Protein AF-A0A3P2AM06-F1 (afdb_monomer_lite)

Radius of gyration: 26.09 Å; chains: 1; bounding box: 60×62×69 Å

Foldseek 3Di:
DDKFKFKFFPDDDCVQLVVLLVVQLVVQLVVLVVCCCPPVQQVVPDPVRHPPVCVVVVVVVVCSNPVSSVVSSVVSSVVSVVVVLVVRMFMWMWDEDPAWIWIGTDPDIDIDGLPKAKEKEWDDPPPPPPPAQQFATKMKIWIADPNDTDITIARSSQRPVVDDRVCSRVNPHDDGSVNVRVVPHPRYDYHYDPDDPDLPPQPFADQPNQTARAQPDFQCSCVPDQKHWDQPDFDDDPPAQKTKTFIAGVVARQWTQKMFIDGHDPVDGDPPHPVNRRVGGTHDMDTDGDGHDPDDDD

pLDDT: mean 75.55, std 14.21, range [32.16, 94.31]

Secondary structure (DSSP, 8-state):
-EEEEEEEES---THHHHHHHHHHHHHHHHHHHHHHHHTSSB-TTSTT-B-HHHHTTHHHHHHHHHHHHHHHHHHTHHHHHHHHHHHTEEEEEEEE-SS-EEEEETTEEEEE-TT-EEEEEE-----TT--SS-S---EEEEEEETTEEEEEEE-HHHHHHHS-HHHHHTTPPPPPHHHHHHHT-TT-EEEE-SS-SS------EEETTEEE-TTT--GGGGTTSSEEEEEEEEEEPTTSSEEEEEEEESS-TTEEEEEEEEE--SSS-----HHHHTTSPP-EEEEEEEE---PPP-

Structure (mmCIF, N/CA/C/O backbone):
data_AF-A0A3P2AM06-F1
#
_entry.id   AF-A0A3P2AM06-F1
#
loop_
_atom_site.group_PDB
_atom_site.id
_atom_site.type_symbol
_atom_site.label_atom_id
_atom_site.label_alt_id
_atom_site.label_comp_id
_atom_site.label_asym_id
_atom_site.label_entity_id
_atom_site.label_seq_id
_atom_site.pdbx_PDB_ins_code
_atom_site.Cartn_x
_atom_site.Cartn_y
_atom_site.Cartn_z
_atom_site.occupancy
_atom_site.B_iso_or_equiv
_atom_site.auth_seq_id
_atom_site.auth_comp_id
_atom_site.auth_asym_id
_atom_site.auth_atom_id
_atom_site.pdbx_PDB_model_num
ATOM 1 N N . MET A 1 1 ? -30.814 -13.429 12.827 1.00 75.31 1 MET A N 1
ATOM 2 C CA . MET A 1 1 ? -29.404 -13.687 12.490 1.00 75.31 1 MET A CA 1
ATOM 3 C C . MET A 1 1 ? -29.120 -12.986 11.176 1.00 75.31 1 MET A C 1
ATOM 5 O O . MET A 1 1 ? -29.825 -13.254 10.209 1.00 75.31 1 MET A O 1
ATOM 9 N N . LYS A 1 2 ? -28.201 -12.021 11.165 1.00 86.62 2 LYS A N 1
ATOM 10 C CA . LYS A 1 2 ? -27.805 -11.266 9.969 1.00 86.62 2 LYS A CA 1
ATOM 11 C C . LYS A 1 2 ? -26.422 -11.755 9.558 1.00 86.62 2 LYS A C 1
ATOM 13 O O . LYS A 1 2 ? -25.529 -11.769 10.392 1.00 86.62 2 LYS A O 1
ATOM 18 N N . VAL A 1 3 ? -26.246 -12.156 8.305 1.00 88.94 3 VAL A N 1
ATOM 19 C CA . VAL A 1 3 ? -24.943 -12.594 7.787 1.00 88.94 3 VAL A CA 1
ATOM 20 C C . VAL A 1 3 ? -24.429 -11.533 6.827 1.00 88.94 3 VAL A C 1
ATOM 22 O O . VAL A 1 3 ? -25.162 -11.109 5.934 1.00 88.94 3 VAL A O 1
ATOM 25 N N . MET A 1 4 ? -23.192 -11.085 7.016 1.00 87.25 4 MET A N 1
ATOM 26 C CA . MET A 1 4 ? -22.538 -10.114 6.140 1.00 87.25 4 MET A CA 1
ATOM 27 C C . MET A 1 4 ? -21.206 -10.682 5.663 1.00 87.25 4 MET A C 1
ATOM 29 O O . MET A 1 4 ? -20.402 -11.151 6.462 1.00 87.25 4 MET A O 1
ATOM 33 N N . ALA A 1 5 ? -20.975 -10.657 4.354 1.00 89.81 5 ALA A N 1
ATOM 34 C CA . ALA A 1 5 ? -19.675 -10.984 3.783 1.00 89.81 5 ALA A CA 1
ATOM 35 C C . ALA A 1 5 ? -18.800 -9.727 3.753 1.00 89.81 5 ALA A C 1
ATOM 37 O O . ALA A 1 5 ? -19.301 -8.632 3.494 1.00 89.81 5 ALA A O 1
ATOM 38 N N . PHE A 1 6 ? -17.502 -9.893 3.979 1.00 90.12 6 PHE A N 1
ATOM 39 C CA . PHE A 1 6 ? -16.537 -8.806 3.8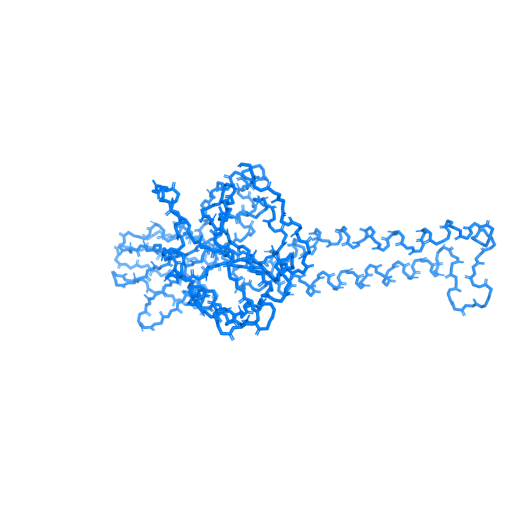84 1.00 90.12 6 PHE A CA 1
ATOM 40 C C . PHE A 1 6 ? -15.245 -9.251 3.201 1.00 90.12 6 PHE A C 1
ATOM 42 O O . PHE A 1 6 ? -14.903 -10.436 3.152 1.00 90.12 6 PHE A O 1
ATOM 49 N N . ARG A 1 7 ? -14.517 -8.278 2.660 1.00 87.25 7 ARG A N 1
ATOM 50 C CA . ARG A 1 7 ? -13.207 -8.453 2.029 1.00 87.25 7 ARG A CA 1
ATOM 51 C C . ARG A 1 7 ? -12.152 -7.779 2.895 1.00 87.25 7 ARG A C 1
ATOM 53 O O . ARG A 1 7 ? -12.382 -6.702 3.437 1.00 87.25 7 ARG A O 1
ATOM 60 N N . TYR A 1 8 ? -10.993 -8.412 3.015 1.00 81.06 8 TYR A N 1
ATOM 61 C CA . TYR A 1 8 ? -9.874 -7.909 3.812 1.00 81.06 8 TYR A CA 1
ATOM 62 C C . TYR A 1 8 ? -8.546 -8.194 3.111 1.00 81.06 8 TYR A C 1
ATOM 64 O O . TYR A 1 8 ? -8.465 -9.098 2.282 1.00 81.06 8 TYR A O 1
ATOM 72 N N . ASN A 1 9 ? -7.497 -7.447 3.434 1.00 75.31 9 ASN A N 1
ATOM 73 C CA . ASN A 1 9 ? -6.147 -7.744 2.964 1.00 75.31 9 ASN A CA 1
ATOM 74 C C . ASN A 1 9 ? -5.469 -8.759 3.900 1.00 75.31 9 ASN A C 1
ATOM 76 O O . ASN A 1 9 ? -5.367 -8.537 5.104 1.00 75.31 9 ASN A O 1
ATOM 80 N N . ARG A 1 10 ? -4.998 -9.879 3.339 1.00 65.31 10 ARG A N 1
ATOM 81 C CA . ARG A 1 10 ? -4.307 -10.974 4.043 1.00 65.31 10 ARG A CA 1
ATOM 82 C C . ARG A 1 10 ? -2.891 -10.614 4.468 1.00 65.31 10 ARG A C 1
ATOM 84 O O . ARG A 1 10 ? -2.429 -11.089 5.499 1.00 65.31 10 ARG A O 1
ATOM 91 N N . TYR A 1 11 ? -2.207 -9.811 3.662 1.00 59.31 11 TYR A N 1
ATOM 92 C CA . TYR A 1 11 ? -0.837 -9.393 3.917 1.00 59.31 11 TYR A CA 1
ATOM 93 C C . TYR A 1 11 ? -0.759 -7.868 3.900 1.00 59.31 11 TYR A C 1
ATOM 95 O O . TYR A 1 11 ? -1.554 -7.200 3.240 1.00 59.31 11 TYR A O 1
ATOM 103 N N . HIS A 1 12 ? 0.213 -7.322 4.621 1.00 49.06 12 HIS A N 1
ATOM 104 C CA . HIS A 1 12 ? 0.496 -5.886 4.649 1.00 49.06 12 HIS A CA 1
ATOM 105 C C . HIS A 1 12 ? 1.689 -5.509 3.752 1.00 49.06 12 HIS A C 1
ATOM 107 O O . HIS A 1 12 ? 1.874 -4.351 3.400 1.00 49.06 12 HIS A O 1
ATOM 113 N N . SER A 1 13 ? 2.517 -6.488 3.375 1.00 53.47 13 SER A N 1
ATOM 114 C CA . SER A 1 13 ? 3.823 -6.223 2.773 1.00 53.47 13 SER A CA 1
ATOM 115 C C . SER A 1 13 ? 3.754 -5.912 1.273 1.00 53.47 13 SER A C 1
ATOM 117 O O . SER A 1 13 ? 3.280 -6.719 0.464 1.00 53.47 13 SER A O 1
ATOM 119 N N . THR A 1 14 ? 4.324 -4.765 0.904 1.00 58.12 14 THR A N 1
ATOM 120 C CA . THR A 1 14 ? 4.581 -4.323 -0.475 1.00 58.12 14 THR A CA 1
ATOM 121 C C . THR A 1 14 ? 5.730 -5.087 -1.139 1.00 58.12 14 THR A C 1
ATOM 123 O O . THR A 1 14 ? 5.855 -5.041 -2.361 1.00 58.12 14 THR A O 1
ATOM 126 N N . ILE A 1 15 ? 6.516 -5.867 -0.384 1.00 61.59 15 ILE A N 1
ATOM 127 C CA . ILE A 1 15 ? 7.628 -6.681 -0.911 1.00 61.59 15 ILE A CA 1
ATOM 128 C C . ILE A 1 15 ? 7.130 -7.632 -2.005 1.00 61.59 15 ILE A C 1
ATOM 130 O O . ILE A 1 15 ? 7.771 -7.801 -3.039 1.00 61.59 15 ILE A O 1
ATOM 134 N N . SER A 1 16 ? 5.938 -8.201 -1.821 1.00 64.31 16 SER A N 1
ATOM 135 C CA . SER A 1 16 ? 5.305 -9.071 -2.817 1.00 64.31 16 SER A CA 1
ATOM 136 C C . SER A 1 16 ? 5.027 -8.362 -4.151 1.00 64.31 16 SER A C 1
ATOM 138 O O . SER A 1 16 ? 5.150 -8.987 -5.203 1.00 64.31 16 SER A O 1
ATOM 140 N N . LEU A 1 17 ? 4.711 -7.061 -4.135 1.00 70.00 17 LEU A N 1
ATOM 141 C CA . LEU A 1 17 ? 4.555 -6.249 -5.344 1.00 70.00 17 LEU A CA 1
ATOM 142 C C . LEU A 1 17 ? 5.909 -5.999 -6.016 1.00 70.00 17 LEU A C 1
ATOM 144 O O . LEU A 1 17 ? 6.005 -6.134 -7.232 1.00 70.00 17 LEU A O 1
ATOM 148 N N . VAL A 1 18 ? 6.948 -5.678 -5.238 1.00 72.00 18 VAL A N 1
ATOM 149 C CA . VAL A 1 18 ? 8.310 -5.436 -5.750 1.00 72.00 18 VAL A CA 1
ATOM 150 C C . VAL A 1 18 ? 8.874 -6.686 -6.424 1.00 72.00 18 VAL A C 1
ATOM 152 O O . VAL A 1 18 ? 9.356 -6.613 -7.553 1.00 72.00 18 VAL A O 1
ATOM 155 N N . ILE A 1 19 ? 8.743 -7.851 -5.781 1.00 74.12 19 ILE A N 1
ATOM 156 C CA . ILE A 1 19 ? 9.159 -9.138 -6.358 1.00 74.12 19 ILE A CA 1
ATOM 157 C C . ILE A 1 19 ? 8.420 -9.391 -7.673 1.00 74.12 19 ILE A C 1
ATOM 159 O O . ILE A 1 19 ? 9.025 -9.776 -8.672 1.00 74.12 19 ILE A O 1
ATOM 163 N N . LEU A 1 20 ? 7.109 -9.150 -7.691 1.00 79.00 20 LEU A N 1
ATOM 164 C CA . LEU A 1 20 ? 6.292 -9.388 -8.869 1.00 79.00 20 LEU A CA 1
ATOM 165 C C . LEU A 1 20 ? 6.660 -8.436 -10.018 1.00 79.00 20 LEU A C 1
ATOM 167 O O . LEU A 1 20 ? 6.797 -8.891 -11.148 1.00 79.00 20 LEU A O 1
ATOM 171 N N . LEU A 1 21 ? 6.916 -7.155 -9.738 1.00 86.06 21 LEU A N 1
ATOM 172 C CA . LEU A 1 21 ? 7.457 -6.202 -10.716 1.00 86.06 21 LEU A CA 1
ATOM 173 C C . LEU A 1 21 ? 8.782 -6.691 -11.310 1.00 86.06 21 LEU A C 1
ATOM 175 O O . LEU A 1 21 ? 8.918 -6.729 -12.532 1.00 86.06 21 LEU A O 1
ATOM 179 N N . GLY A 1 22 ? 9.715 -7.139 -10.463 1.00 83.19 22 GLY A N 1
ATOM 180 C CA . GLY A 1 22 ? 10.992 -7.701 -10.904 1.00 83.19 22 GLY A CA 1
ATOM 181 C C . GLY A 1 22 ? 10.815 -8.897 -11.845 1.00 83.19 22 GLY A C 1
ATOM 182 O O . GLY A 1 22 ? 11.438 -8.944 -12.904 1.00 83.19 22 GLY A O 1
ATOM 183 N N . ILE A 1 23 ? 9.902 -9.821 -11.522 1.00 88.50 23 ILE A N 1
ATOM 184 C CA . ILE A 1 23 ? 9.573 -10.967 -12.387 1.00 88.50 23 ILE A CA 1
ATOM 185 C C . ILE A 1 23 ? 9.047 -10.496 -13.749 1.00 88.50 23 ILE A C 1
ATOM 187 O O . ILE A 1 23 ? 9.495 -10.988 -14.786 1.00 88.50 23 ILE A O 1
ATOM 191 N N . PHE A 1 24 ? 8.120 -9.534 -13.765 1.00 90.06 24 PHE A N 1
ATOM 192 C CA . PHE A 1 24 ? 7.577 -8.996 -15.013 1.00 90.06 24 PHE A CA 1
ATOM 193 C C . PHE A 1 24 ? 8.654 -8.302 -15.856 1.00 90.06 24 PHE A C 1
ATOM 195 O O . PHE A 1 24 ? 8.663 -8.464 -17.077 1.00 90.06 24 PHE A O 1
ATOM 202 N N . TRP A 1 25 ? 9.572 -7.559 -15.237 1.00 92.25 25 TRP A N 1
ATOM 203 C CA . TRP A 1 25 ? 10.681 -6.910 -15.940 1.00 92.25 25 TRP A CA 1
ATOM 204 C C . TRP A 1 25 ? 11.650 -7.921 -16.550 1.00 92.25 25 TRP A C 1
ATOM 206 O O . TRP A 1 25 ? 11.956 -7.811 -17.737 1.00 92.25 25 TRP A O 1
ATOM 216 N N . ILE A 1 26 ? 12.063 -8.939 -15.787 1.00 92.00 26 ILE A N 1
ATOM 217 C CA . ILE A 1 26 ? 12.921 -10.024 -16.288 1.00 92.00 26 ILE A CA 1
ATOM 218 C C . ILE A 1 26 ? 12.251 -10.713 -17.477 1.00 92.00 26 ILE A C 1
ATOM 220 O O . ILE A 1 26 ? 12.877 -10.896 -18.519 1.00 92.00 26 ILE A O 1
ATOM 224 N N . PHE A 1 27 ? 10.965 -11.048 -17.355 1.00 92.12 27 PHE A N 1
ATOM 225 C CA . PHE A 1 27 ? 10.227 -11.695 -18.434 1.00 92.12 27 PHE A CA 1
ATOM 226 C C . PHE A 1 27 ? 10.196 -10.841 -19.708 1.00 92.12 27 PHE A C 1
ATOM 228 O O . PHE A 1 27 ? 10.468 -11.351 -20.793 1.00 92.12 27 PHE A O 1
ATOM 235 N N . GLY A 1 28 ? 9.919 -9.540 -19.590 1.00 90.94 28 GLY A N 1
ATOM 236 C CA . GLY A 1 28 ? 9.914 -8.641 -20.745 1.00 90.94 28 GLY A CA 1
ATOM 237 C C . GLY A 1 28 ? 11.288 -8.462 -21.375 1.00 90.94 28 GLY A C 1
ATOM 238 O O . GLY A 1 28 ? 11.394 -8.462 -22.599 1.00 90.94 28 GLY A O 1
ATOM 239 N N . PHE A 1 29 ? 12.342 -8.376 -20.562 1.00 90.69 29 PHE A N 1
ATOM 240 C CA . PHE A 1 29 ? 13.710 -8.292 -21.064 1.00 90.69 29 PHE A CA 1
ATOM 241 C C . PHE A 1 29 ? 14.099 -9.557 -21.838 1.00 90.69 29 PHE A C 1
ATOM 243 O O . PHE A 1 29 ? 14.600 -9.464 -22.959 1.00 90.69 29 PHE A O 1
ATOM 250 N N . LEU A 1 30 ? 13.819 -10.740 -21.281 1.00 91.88 30 LEU A N 1
ATOM 251 C CA . LEU A 1 30 ? 14.090 -12.021 -21.936 1.00 91.88 30 LEU A CA 1
ATOM 252 C C . LEU A 1 30 ? 13.279 -12.183 -23.224 1.00 91.88 30 LEU A C 1
ATOM 254 O O . LEU A 1 30 ? 13.825 -12.593 -24.247 1.00 91.88 30 LEU A O 1
ATOM 258 N N . PHE A 1 31 ? 11.996 -11.819 -23.197 1.00 92.94 31 PHE A N 1
ATOM 259 C CA . PHE A 1 31 ? 11.134 -11.855 -24.373 1.00 92.94 31 PHE A CA 1
ATOM 260 C C . PHE A 1 31 ? 11.635 -10.917 -25.477 1.00 92.94 31 PHE A C 1
ATOM 262 O O . PHE A 1 31 ? 11.721 -11.324 -26.635 1.00 92.94 31 PHE A O 1
ATOM 269 N N . TRP A 1 32 ? 12.017 -9.685 -25.127 1.00 92.50 32 TRP A N 1
ATOM 270 C CA . TRP A 1 32 ? 12.558 -8.733 -26.094 1.00 92.50 32 TRP A CA 1
ATOM 271 C C . TRP A 1 32 ? 13.900 -9.195 -26.660 1.00 92.50 32 TRP A C 1
ATOM 273 O O . TRP A 1 32 ? 14.091 -9.155 -27.871 1.00 92.50 32 TRP A O 1
ATOM 283 N N . SER A 1 33 ? 14.787 -9.712 -25.807 1.00 88.19 33 SER A N 1
ATOM 284 C CA . SER A 1 33 ? 16.086 -10.274 -26.199 1.00 88.19 33 SER A CA 1
ATOM 285 C C . SER A 1 33 ? 15.923 -11.443 -27.171 1.00 88.19 33 SER A C 1
ATOM 287 O O . SER A 1 33 ? 16.601 -11.521 -28.195 1.00 88.19 33 SER A O 1
ATOM 289 N N . TRP A 1 34 ? 14.960 -12.328 -26.904 1.00 91.06 34 TRP A N 1
ATOM 290 C CA . TRP A 1 34 ? 14.593 -13.397 -27.825 1.00 91.06 34 TRP A CA 1
ATOM 291 C C . TRP A 1 34 ? 14.057 -12.846 -29.154 1.00 91.06 34 TRP A C 1
ATOM 293 O O . TRP A 1 34 ? 14.443 -13.334 -30.219 1.00 91.06 34 TRP A O 1
ATOM 303 N N . LEU A 1 35 ? 13.215 -11.811 -29.113 1.00 91.62 35 LEU A N 1
ATOM 304 C CA . LEU A 1 35 ? 12.616 -11.216 -30.305 1.00 91.62 35 LEU A CA 1
ATOM 305 C C . LEU A 1 35 ? 13.659 -10.524 -31.195 1.00 91.62 35 LEU A C 1
ATOM 307 O O . LEU A 1 35 ? 13.663 -10.740 -32.409 1.00 91.62 35 LEU A O 1
ATOM 311 N N . ILE A 1 36 ? 14.582 -9.752 -30.609 1.00 89.25 36 ILE A N 1
ATOM 312 C CA . ILE A 1 36 ? 15.650 -9.094 -31.374 1.00 89.25 36 ILE A CA 1
ATOM 313 C C . ILE A 1 36 ? 16.604 -10.117 -32.006 1.00 89.25 36 ILE A C 1
ATOM 315 O O . ILE A 1 36 ? 16.977 -9.950 -33.171 1.00 89.25 36 ILE A O 1
ATOM 319 N N . ASN A 1 37 ? 16.914 -11.204 -31.284 1.00 85.81 37 ASN A N 1
ATOM 320 C CA . ASN A 1 37 ? 17.837 -12.244 -31.742 1.00 85.81 37 ASN A CA 1
ATOM 321 C C . ASN A 1 37 ? 17.273 -13.077 -32.898 1.00 85.81 37 ASN A C 1
ATOM 323 O O . ASN A 1 37 ? 17.984 -13.396 -33.849 1.00 85.81 37 ASN A O 1
ATOM 327 N N . ASN A 1 38 ? 15.982 -13.415 -32.831 1.00 85.75 38 ASN A N 1
ATOM 328 C CA . ASN A 1 38 ? 15.366 -14.345 -33.778 1.00 85.75 38 ASN A CA 1
ATOM 329 C C . ASN A 1 38 ? 14.651 -13.657 -34.947 1.00 85.75 38 ASN A C 1
ATOM 331 O O . ASN A 1 38 ? 14.559 -14.247 -36.019 1.00 85.75 38 ASN A O 1
ATOM 335 N N . TYR A 1 39 ? 14.147 -12.431 -34.766 1.00 84.75 39 TYR A N 1
ATOM 336 C CA . TYR A 1 39 ? 13.263 -11.794 -35.754 1.00 84.75 39 TYR A CA 1
ATOM 337 C C . TYR A 1 39 ? 13.757 -10.446 -36.268 1.00 84.75 39 TYR A C 1
ATOM 339 O O . TYR A 1 39 ? 13.423 -10.079 -37.392 1.00 84.75 39 TYR A O 1
ATOM 347 N N . LEU A 1 40 ? 14.547 -9.702 -35.487 1.00 81.81 40 LEU A N 1
ATOM 348 C CA . LEU A 1 40 ? 15.054 -8.393 -35.916 1.00 81.81 40 LEU A CA 1
ATOM 349 C C . LEU A 1 40 ? 16.482 -8.455 -36.467 1.00 81.81 40 LEU A C 1
ATOM 351 O O . LEU A 1 40 ? 17.015 -7.421 -36.848 1.00 81.81 40 LEU A O 1
ATOM 355 N N . GLY A 1 41 ? 17.098 -9.636 -36.561 1.00 80.06 41 GLY A N 1
ATOM 356 C CA . GLY A 1 41 ? 18.421 -9.796 -37.177 1.00 80.06 41 GLY A CA 1
ATOM 357 C C . GLY A 1 41 ? 19.567 -9.205 -36.350 1.00 80.06 41 GLY A C 1
ATOM 358 O O . GLY A 1 41 ? 20.608 -8.857 -36.912 1.00 80.06 41 GLY A O 1
ATOM 359 N N . PHE A 1 42 ? 19.369 -9.079 -35.034 1.00 78.94 42 PHE A N 1
ATOM 360 C CA . PHE A 1 42 ? 20.426 -8.858 -34.048 1.00 78.94 42 PHE A CA 1
ATOM 361 C C . PHE A 1 42 ? 20.885 -10.223 -33.538 1.00 78.94 42 PHE A C 1
ATOM 363 O O . PHE A 1 42 ? 20.602 -10.582 -32.403 1.00 78.94 42 PHE A O 1
ATOM 370 N N . HIS A 1 43 ? 21.520 -11.018 -34.394 1.00 74.69 43 HIS A N 1
ATOM 371 C CA . HIS A 1 43 ? 22.127 -12.295 -34.030 1.00 74.69 43 HIS A CA 1
ATOM 372 C C . HIS A 1 43 ? 23.282 -12.089 -33.037 1.00 74.69 43 HIS A C 1
ATOM 374 O O . HIS A 1 43 ? 24.453 -12.108 -33.420 1.00 74.69 43 HIS A O 1
ATOM 380 N N . LEU A 1 44 ? 22.944 -11.898 -31.760 1.00 66.06 44 LEU A N 1
ATOM 381 C CA . LEU A 1 44 ? 23.857 -11.577 -30.653 1.00 66.06 44 LEU A CA 1
ATOM 382 C C . LEU A 1 44 ? 24.981 -12.616 -30.480 1.00 66.06 44 LEU A C 1
ATOM 384 O O . LEU A 1 44 ? 26.006 -12.316 -29.874 1.00 66.06 44 LEU A O 1
ATOM 388 N N . ASP A 1 45 ? 24.807 -13.802 -31.064 1.00 64.12 45 ASP A N 1
ATOM 389 C CA . ASP A 1 45 ? 25.701 -14.954 -30.954 1.00 64.12 45 ASP A CA 1
ATOM 390 C C . ASP A 1 45 ? 26.784 -15.033 -32.059 1.00 64.12 45 ASP A C 1
ATOM 392 O O . ASP A 1 45 ? 27.580 -15.972 -32.069 1.00 64.12 45 ASP A O 1
ATOM 396 N N . SER A 1 46 ? 26.849 -14.086 -33.010 1.00 58.84 46 SER A N 1
ATOM 397 C CA . SER A 1 46 ? 27.832 -14.124 -34.115 1.00 58.84 46 SER A CA 1
ATOM 398 C C . SER A 1 46 ? 28.585 -12.804 -34.331 1.00 58.84 46 SER A C 1
ATOM 400 O O . SER A 1 46 ? 28.047 -11.718 -34.138 1.00 58.84 46 SER A O 1
ATOM 402 N N . TYR A 1 47 ? 29.842 -12.888 -34.784 1.00 52.59 47 TYR A N 1
ATOM 403 C CA . TYR A 1 47 ? 30.732 -11.731 -35.003 1.00 52.59 47 TYR A CA 1
ATOM 404 C C . TYR A 1 47 ? 30.263 -10.811 -36.153 1.00 52.59 47 TYR A C 1
ATOM 406 O O . TYR A 1 47 ? 30.607 -9.634 -36.208 1.00 52.59 47 TYR A O 1
ATOM 414 N N . GLU A 1 48 ? 29.416 -11.330 -37.048 1.00 61.72 48 GLU A N 1
ATOM 415 C CA . GLU A 1 48 ? 28.695 -10.576 -38.084 1.00 61.72 48 GLU A CA 1
ATOM 416 C C . GLU A 1 48 ? 27.243 -10.252 -37.676 1.00 61.72 48 GLU A C 1
ATOM 418 O O . GLU A 1 48 ? 26.415 -9.888 -38.514 1.00 61.72 48 GLU A O 1
ATOM 423 N N . GLY A 1 49 ? 26.939 -10.355 -36.383 1.00 67.31 49 GLY A N 1
ATOM 424 C CA . GLY A 1 49 ? 25.614 -10.551 -35.797 1.00 67.31 49 GLY A CA 1
ATOM 425 C C . GLY A 1 49 ? 24.587 -9.437 -35.913 1.00 67.31 49 GLY A C 1
ATOM 426 O O . GLY A 1 49 ? 23.560 -9.472 -35.253 1.00 67.31 49 GLY A O 1
ATOM 427 N N . ILE A 1 50 ? 24.832 -8.434 -36.741 1.00 74.88 50 ILE A N 1
ATOM 428 C CA . ILE A 1 50 ? 23.890 -7.353 -36.992 1.00 74.88 50 ILE A CA 1
ATOM 429 C C . ILE A 1 50 ? 23.629 -7.321 -38.491 1.00 74.88 50 ILE A C 1
ATOM 431 O O . ILE A 1 50 ? 24.564 -7.153 -39.281 1.00 74.88 50 ILE A O 1
ATOM 435 N N . ALA A 1 51 ? 22.363 -7.476 -38.882 1.00 81.38 51 ALA A N 1
ATOM 436 C CA . ALA A 1 51 ? 21.958 -7.418 -40.281 1.00 81.38 51 ALA A CA 1
ATOM 437 C C . ALA A 1 51 ? 22.418 -6.100 -40.948 1.00 81.38 51 ALA A C 1
ATOM 439 O O . ALA A 1 51 ? 22.423 -5.054 -40.289 1.00 81.38 51 ALA A O 1
ATOM 440 N N . PRO A 1 52 ? 22.758 -6.101 -42.254 1.00 82.75 52 PRO A N 1
ATOM 441 C CA . PRO A 1 52 ? 23.279 -4.919 -42.954 1.00 82.75 52 PRO A CA 1
ATOM 442 C C . PRO A 1 52 ? 22.418 -3.660 -42.777 1.00 82.75 52 PRO A C 1
ATOM 444 O O . PRO A 1 52 ? 22.947 -2.580 -42.528 1.00 82.75 52 PRO A O 1
ATOM 447 N N . PHE A 1 53 ? 21.091 -3.830 -42.777 1.00 84.31 53 PHE A N 1
ATOM 448 C CA . PHE A 1 53 ? 20.117 -2.766 -42.513 1.00 84.31 53 PHE A CA 1
ATOM 449 C C . PHE A 1 53 ? 20.398 -1.989 -41.215 1.00 84.31 53 PHE A C 1
ATOM 451 O O . PHE A 1 53 ? 20.300 -0.762 -41.185 1.00 84.31 53 PHE A O 1
ATOM 458 N N . TRP A 1 54 ? 20.756 -2.694 -40.140 1.00 86.94 54 TRP A N 1
ATOM 459 C CA . TRP A 1 54 ? 21.044 -2.094 -38.839 1.00 86.94 54 TRP A CA 1
ATOM 460 C C . TRP A 1 54 ? 22.461 -1.533 -38.753 1.00 86.94 54 TRP A C 1
ATOM 462 O O . TRP A 1 54 ? 22.661 -0.529 -38.072 1.00 86.94 54 TRP A O 1
ATOM 472 N N . ARG A 1 55 ? 23.435 -2.121 -39.465 1.00 82.25 55 ARG A N 1
ATOM 473 C CA . ARG A 1 55 ? 24.817 -1.606 -39.505 1.00 82.25 55 ARG A CA 1
ATOM 474 C C . ARG A 1 55 ? 24.876 -0.196 -40.088 1.00 82.25 55 ARG A C 1
ATOM 476 O O . ARG A 1 55 ? 25.568 0.661 -39.552 1.00 82.25 55 ARG A O 1
ATOM 483 N N . GLU A 1 56 ? 24.094 0.061 -41.131 1.00 87.00 56 GLU A N 1
ATOM 484 C CA . GLU A 1 56 ? 23.974 1.388 -41.751 1.00 87.00 56 GLU A CA 1
ATOM 485 C C . GLU A 1 56 ? 23.194 2.391 -40.881 1.00 87.00 56 GLU A C 1
ATOM 487 O O . GLU A 1 56 ? 23.217 3.595 -41.131 1.00 87.00 56 GLU A O 1
ATOM 492 N N . ARG A 1 57 ? 22.488 1.908 -39.850 1.00 89.38 57 ARG A N 1
ATOM 493 C CA . ARG A 1 57 ? 21.563 2.685 -39.012 1.00 89.38 57 ARG A CA 1
ATOM 494 C C . ARG A 1 57 ? 21.778 2.408 -37.529 1.00 89.38 57 ARG A C 1
ATOM 496 O O . ARG A 1 57 ? 20.818 2.225 -36.781 1.00 89.38 57 ARG A O 1
ATOM 503 N N . ILE A 1 58 ? 23.036 2.400 -37.095 1.00 83.69 58 ILE A N 1
ATOM 504 C CA . ILE A 1 58 ? 23.408 1.958 -35.745 1.00 83.69 58 ILE A CA 1
ATOM 505 C C . ILE A 1 58 ? 22.669 2.718 -34.630 1.00 83.69 58 ILE A C 1
ATOM 507 O O . ILE A 1 58 ? 22.261 2.118 -33.641 1.00 83.69 58 ILE A O 1
ATOM 511 N N . GLY A 1 59 ? 22.395 4.015 -34.819 1.00 87.12 59 GLY A N 1
ATOM 512 C CA . GLY A 1 59 ? 21.604 4.803 -33.867 1.00 87.12 59 GLY A CA 1
ATOM 513 C C . GLY A 1 59 ? 20.179 4.269 -33.692 1.00 87.12 59 GLY A C 1
ATOM 514 O O . GLY A 1 59 ? 19.709 4.105 -32.570 1.00 87.12 59 GLY A O 1
ATOM 515 N N . TRP A 1 60 ? 19.510 3.904 -34.788 1.00 87.38 60 TRP A N 1
ATOM 516 C CA . TRP A 1 60 ? 18.185 3.277 -34.734 1.00 87.38 60 TRP A CA 1
ATOM 517 C C . TRP A 1 60 ? 18.235 1.861 -34.165 1.00 87.38 60 TRP A C 1
ATOM 519 O O . TRP A 1 60 ? 17.290 1.436 -33.505 1.00 87.38 60 TRP A O 1
ATOM 529 N N . ALA A 1 61 ? 19.340 1.148 -34.386 1.00 86.25 61 ALA A N 1
ATOM 530 C CA . ALA A 1 61 ? 19.564 -0.174 -33.820 1.00 86.25 61 ALA A CA 1
ATOM 531 C C . ALA A 1 61 ? 19.624 -0.122 -32.282 1.00 86.25 61 ALA A C 1
ATOM 533 O O . ALA A 1 61 ? 18.977 -0.918 -31.604 1.00 86.25 61 ALA A O 1
ATOM 534 N N . LEU A 1 62 ? 20.321 0.879 -31.732 1.00 85.75 62 LEU A N 1
ATOM 535 C CA . LEU A 1 62 ? 20.371 1.144 -30.291 1.00 85.75 62 LEU A CA 1
ATOM 536 C C . LEU A 1 62 ? 19.000 1.529 -29.729 1.00 85.75 62 LEU A C 1
ATOM 538 O O . LEU A 1 62 ? 18.589 1.006 -28.695 1.00 85.75 62 LEU A O 1
ATOM 542 N N . VAL A 1 63 ? 18.261 2.394 -30.430 1.00 90.25 63 VAL A N 1
ATOM 543 C CA . VAL A 1 63 ? 16.892 2.767 -30.039 1.00 90.25 63 VAL A CA 1
ATOM 544 C C . VAL A 1 63 ? 15.992 1.532 -29.974 1.00 90.25 63 VAL A C 1
ATOM 546 O O . VAL A 1 63 ? 15.300 1.337 -28.977 1.00 90.25 63 VAL A O 1
ATOM 549 N N . ALA A 1 64 ? 16.035 0.665 -30.989 1.00 87.69 64 ALA A N 1
ATOM 550 C CA . ALA A 1 64 ? 15.253 -0.569 -31.018 1.00 87.69 64 ALA A CA 1
ATOM 551 C C . ALA A 1 64 ? 15.656 -1.553 -29.905 1.00 87.69 64 ALA A C 1
ATOM 553 O O . ALA A 1 64 ? 14.797 -2.241 -29.361 1.00 87.69 64 ALA A O 1
ATOM 554 N N . ALA A 1 65 ? 16.933 -1.613 -29.526 1.00 86.56 65 ALA A N 1
ATOM 555 C CA . ALA A 1 65 ? 17.387 -2.482 -28.445 1.00 86.56 65 ALA A CA 1
ATOM 556 C C . ALA A 1 65 ? 16.966 -1.975 -27.051 1.00 86.56 65 ALA A C 1
ATOM 558 O O . ALA A 1 65 ? 16.594 -2.782 -26.202 1.00 86.56 65 ALA A O 1
ATOM 559 N N . ILE A 1 66 ? 17.005 -0.658 -26.818 1.00 89.12 66 ILE A N 1
ATOM 560 C CA . ILE A 1 66 ? 16.907 -0.064 -25.473 1.00 89.12 66 ILE A CA 1
ATOM 561 C C . ILE A 1 66 ? 15.497 0.437 -25.145 1.00 89.12 66 ILE A C 1
ATOM 563 O O . ILE A 1 66 ? 15.006 0.226 -24.037 1.00 89.12 66 ILE A O 1
ATOM 567 N N . VAL A 1 67 ? 14.823 1.103 -26.086 1.00 92.56 67 VAL A N 1
ATOM 568 C CA . VAL A 1 67 ? 13.547 1.782 -25.803 1.00 92.56 67 VAL A CA 1
ATOM 569 C C . VAL A 1 67 ? 12.415 0.801 -25.465 1.00 92.56 67 VAL A C 1
ATOM 571 O O . VAL A 1 67 ? 11.705 1.049 -24.490 1.00 92.56 67 VAL A O 1
ATOM 574 N N . PRO A 1 68 ? 12.222 -0.325 -26.178 1.00 92.38 68 PRO A N 1
ATOM 575 C CA . PRO A 1 68 ? 11.124 -1.242 -25.873 1.00 92.38 68 PRO A CA 1
ATOM 576 C C . PRO A 1 68 ? 11.200 -1.883 -24.472 1.00 92.38 68 PRO A C 1
ATOM 578 O O . PRO A 1 68 ? 10.169 -1.890 -23.795 1.00 92.38 68 PRO A O 1
ATOM 581 N N . PRO A 1 69 ? 12.368 -2.337 -23.964 1.00 90.12 69 PRO A N 1
ATOM 582 C CA . PRO A 1 69 ? 12.508 -2.745 -22.564 1.00 90.12 69 PRO A CA 1
ATOM 583 C C . PRO A 1 69 ? 12.146 -1.642 -21.562 1.00 90.12 69 PRO A C 1
ATOM 585 O O . PRO A 1 69 ? 11.457 -1.921 -20.583 1.00 90.12 69 PRO A O 1
ATOM 588 N N . LEU A 1 70 ? 12.543 -0.389 -21.816 1.00 90.62 70 LEU A N 1
ATOM 589 C CA . LEU A 1 70 ? 12.193 0.744 -20.948 1.00 90.62 70 LEU A CA 1
ATOM 590 C C . LEU A 1 70 ? 10.682 1.015 -20.937 1.00 90.62 70 LEU A C 1
ATOM 592 O O . LEU A 1 70 ? 10.095 1.216 -19.875 1.00 90.62 70 LEU A O 1
ATOM 596 N N . ILE A 1 71 ? 10.025 0.959 -22.101 1.00 92.44 71 ILE A N 1
ATOM 597 C CA . ILE A 1 71 ? 8.560 1.059 -22.192 1.00 92.44 71 ILE A CA 1
ATOM 598 C C . ILE A 1 71 ? 7.907 -0.087 -21.411 1.00 92.44 71 ILE A C 1
ATOM 600 O O . ILE A 1 71 ? 6.953 0.135 -20.661 1.00 92.44 71 ILE A O 1
ATOM 604 N N . TRP A 1 72 ? 8.432 -1.308 -21.544 1.00 92.12 72 TRP A N 1
ATOM 605 C CA . TRP A 1 72 ? 7.923 -2.461 -20.811 1.00 92.12 72 TRP A CA 1
ATOM 606 C C . TRP A 1 72 ? 8.029 -2.279 -19.296 1.00 92.12 72 TRP A C 1
ATOM 608 O O . TRP A 1 72 ? 7.084 -2.631 -18.594 1.00 92.12 72 TRP A O 1
ATOM 618 N N . MET A 1 73 ? 9.111 -1.681 -18.783 1.00 88.12 73 MET A N 1
ATOM 619 C CA . MET A 1 73 ? 9.255 -1.427 -17.344 1.00 88.12 73 MET A CA 1
ATOM 620 C C . MET A 1 73 ? 8.085 -0.617 -16.774 1.00 88.12 73 MET A C 1
ATOM 622 O O . MET A 1 73 ? 7.593 -0.933 -15.688 1.00 88.12 73 MET A O 1
ATOM 626 N N . ILE A 1 74 ? 7.596 0.368 -17.531 1.00 87.38 74 ILE A N 1
ATOM 627 C CA . ILE A 1 74 ? 6.454 1.209 -17.154 1.00 87.38 74 ILE A CA 1
ATOM 628 C C . ILE A 1 74 ? 5.140 0.432 -17.308 1.00 87.38 74 ILE A C 1
ATOM 630 O O . ILE A 1 74 ? 4.314 0.395 -16.395 1.00 87.38 74 ILE A O 1
ATOM 634 N N . VAL A 1 75 ? 4.938 -0.226 -18.452 1.00 87.69 75 VAL A N 1
ATOM 635 C CA . VAL A 1 75 ? 3.686 -0.942 -18.759 1.00 87.69 75 VAL A CA 1
ATOM 636 C C . VAL A 1 75 ? 3.463 -2.130 -17.819 1.00 87.69 75 VAL A C 1
ATOM 638 O O . VAL A 1 75 ? 2.326 -2.391 -17.420 1.00 87.69 75 VAL A O 1
ATOM 641 N N . ALA A 1 76 ? 4.534 -2.814 -17.410 1.00 87.75 76 ALA A N 1
ATOM 642 C CA . ALA A 1 76 ? 4.512 -3.958 -16.501 1.00 87.75 76 ALA A CA 1
ATOM 643 C C . ALA A 1 76 ? 3.921 -3.638 -15.119 1.00 87.75 76 ALA A C 1
ATOM 645 O O . ALA A 1 76 ? 3.403 -4.538 -14.453 1.00 87.75 76 ALA A O 1
ATOM 646 N N . VAL A 1 77 ? 3.920 -2.366 -14.703 1.00 84.25 77 VAL A N 1
ATOM 647 C CA . VAL A 1 77 ? 3.346 -1.937 -13.420 1.00 84.25 77 VAL A CA 1
ATOM 648 C C . VAL A 1 77 ? 1.856 -2.263 -13.331 1.00 84.25 77 VAL A C 1
ATOM 650 O O . VAL A 1 77 ? 1.371 -2.692 -12.282 1.00 84.25 77 VAL A O 1
ATOM 653 N N . PHE A 1 78 ? 1.115 -2.110 -14.429 1.00 81.81 78 PHE A N 1
ATOM 654 C CA . PHE A 1 78 ? -0.331 -2.319 -14.439 1.00 81.81 78 PHE A CA 1
ATOM 655 C C . PHE A 1 78 ? -0.755 -3.778 -14.182 1.00 81.81 78 PHE A C 1
ATOM 657 O O . PHE A 1 78 ? -1.509 -4.013 -13.227 1.00 81.81 78 PHE A O 1
ATOM 664 N N . PRO A 1 79 ? -0.308 -4.780 -14.972 1.00 84.44 79 PRO A N 1
ATOM 665 C CA . PRO A 1 79 ? -0.637 -6.174 -14.697 1.00 84.44 79 PRO A CA 1
ATOM 666 C C . PRO A 1 79 ? -0.075 -6.615 -13.345 1.00 84.44 79 PRO A C 1
ATOM 668 O O . PRO A 1 79 ? -0.766 -7.337 -12.623 1.00 84.44 79 PRO A O 1
ATOM 671 N N . ALA A 1 80 ? 1.105 -6.114 -12.959 1.00 81.88 80 ALA A N 1
ATOM 672 C CA . ALA A 1 80 ? 1.706 -6.439 -11.680 1.00 81.88 80 ALA A CA 1
ATOM 673 C C . ALA A 1 80 ? 0.828 -6.013 -10.498 1.00 81.88 80 ALA A C 1
ATOM 675 O O . ALA A 1 80 ? 0.434 -6.831 -9.664 1.00 81.88 80 ALA A O 1
ATOM 676 N N . LYS A 1 81 ? 0.422 -4.741 -10.484 1.00 80.25 81 LYS A N 1
ATOM 677 C CA . LYS A 1 81 ? -0.484 -4.186 -9.476 1.00 80.25 81 LYS A CA 1
ATOM 678 C C . LYS A 1 81 ? -1.819 -4.927 -9.442 1.00 80.25 81 LYS A C 1
ATOM 680 O O . LYS A 1 81 ? -2.345 -5.195 -8.364 1.00 80.25 81 LYS A O 1
ATOM 685 N N . LYS A 1 82 ? -2.375 -5.285 -10.604 1.00 83.50 82 LYS A N 1
ATOM 686 C CA . LYS A 1 82 ? -3.660 -5.996 -10.694 1.00 83.50 82 LYS A CA 1
ATOM 687 C C . LYS A 1 82 ? -3.591 -7.399 -10.085 1.00 83.50 82 LYS A C 1
ATOM 689 O O . LYS A 1 82 ? -4.506 -7.778 -9.355 1.00 83.50 82 LYS A O 1
ATOM 694 N N . ILE A 1 83 ? -2.527 -8.151 -10.370 1.00 82.19 83 ILE A N 1
ATOM 695 C CA . ILE A 1 83 ? -2.305 -9.489 -9.799 1.00 82.19 83 ILE A CA 1
ATOM 696 C C . ILE A 1 83 ? -2.047 -9.385 -8.298 1.00 82.19 83 ILE A C 1
ATOM 698 O O . ILE A 1 83 ? -2.657 -10.115 -7.520 1.00 82.19 83 ILE A O 1
ATOM 702 N N . TRP A 1 84 ? -1.216 -8.431 -7.883 1.00 80.44 84 TRP A N 1
ATOM 703 C CA . TRP A 1 84 ? -0.933 -8.190 -6.475 1.00 80.44 84 TRP A CA 1
ATOM 704 C C . TRP A 1 84 ? -2.209 -7.894 -5.675 1.00 80.44 84 TRP A C 1
ATOM 706 O O . TRP A 1 84 ? -2.505 -8.596 -4.712 1.00 80.44 84 TRP A O 1
ATOM 716 N N . LEU A 1 85 ? -3.043 -6.951 -6.130 1.00 78.19 85 LEU A N 1
ATOM 717 C CA . LEU A 1 85 ? -4.332 -6.643 -5.493 1.00 78.19 85 LEU A CA 1
ATOM 718 C C . LEU A 1 85 ? -5.260 -7.863 -5.392 1.00 78.19 85 LEU A C 1
ATOM 720 O O . LEU A 1 85 ? -6.077 -7.944 -4.478 1.00 78.19 85 LEU A O 1
ATOM 724 N N . PHE A 1 86 ? -5.166 -8.797 -6.338 1.00 79.19 86 PHE A N 1
ATOM 725 C CA . PHE A 1 86 ? -5.941 -10.032 -6.319 1.00 79.19 86 PHE A CA 1
ATOM 726 C C . PHE A 1 86 ? -5.404 -11.039 -5.289 1.00 79.19 86 PHE A C 1
ATOM 728 O O . PHE A 1 86 ? -6.190 -11.632 -4.554 1.00 79.19 86 PHE A O 1
ATOM 735 N N . TRP A 1 87 ? -4.085 -11.225 -5.197 1.00 72.06 87 TRP A N 1
ATOM 736 C CA . TRP A 1 87 ? -3.470 -12.166 -4.248 1.00 72.06 87 TRP A CA 1
ATOM 737 C C . TRP A 1 87 ? -3.557 -11.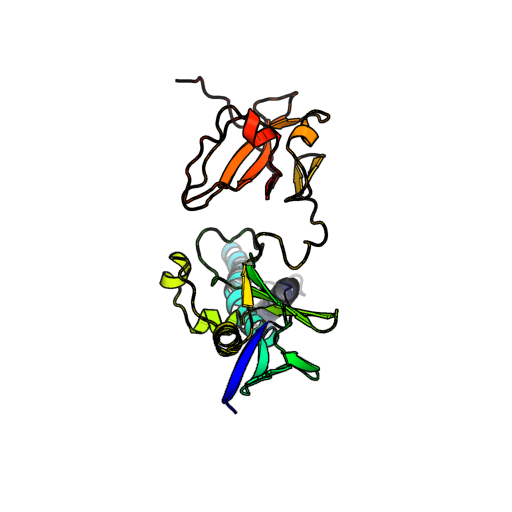715 -2.795 1.00 72.06 87 TRP A C 1
ATOM 739 O O . TRP A 1 87 ? -3.733 -12.543 -1.899 1.00 72.06 87 TRP A O 1
ATOM 749 N N . MET A 1 88 ? -3.472 -10.408 -2.566 1.00 72.06 88 MET A N 1
ATOM 750 C CA . MET A 1 88 ? -3.540 -9.821 -1.230 1.00 72.06 88 MET A CA 1
ATOM 751 C C . MET A 1 88 ? -4.928 -9.942 -0.608 1.00 72.06 88 MET A C 1
ATOM 753 O O . MET A 1 88 ? -5.067 -9.845 0.603 1.00 72.06 88 MET A O 1
ATOM 757 N N . GLU A 1 89 ? -5.960 -10.183 -1.406 1.00 80.12 89 GLU A N 1
ATOM 758 C CA . GLU A 1 89 ? -7.333 -10.175 -0.938 1.00 80.12 89 GLU A CA 1
ATOM 759 C C . GLU A 1 89 ? -7.757 -11.509 -0.317 1.00 80.12 89 GLU A C 1
ATOM 761 O O . GLU A 1 89 ? -7.558 -12.580 -0.888 1.00 80.12 89 GLU A O 1
ATOM 766 N N . GLY A 1 90 ? -8.376 -11.440 0.855 1.00 80.56 90 GLY A N 1
ATOM 767 C CA . GLY A 1 90 ? -9.125 -12.504 1.507 1.00 80.56 90 GLY A CA 1
ATOM 768 C C . GLY A 1 90 ? -10.612 -12.163 1.589 1.00 80.56 90 GLY A C 1
ATOM 769 O O . GLY A 1 90 ? -11.020 -11.006 1.463 1.00 80.56 90 GLY A O 1
ATOM 770 N N . GLN A 1 91 ? -11.428 -13.190 1.803 1.00 88.31 91 GLN A N 1
ATOM 771 C CA . GLN A 1 91 ? -12.861 -13.058 2.047 1.00 88.31 91 GLN A CA 1
ATOM 772 C C . GLN A 1 91 ? -13.193 -13.670 3.402 1.00 88.31 91 GLN A C 1
ATOM 774 O O . GLN A 1 91 ? -12.671 -14.726 3.761 1.00 88.31 91 GLN A O 1
ATOM 779 N N . GLY A 1 92 ? -14.045 -12.983 4.148 1.00 88.25 92 GLY A N 1
ATOM 780 C CA . GLY A 1 92 ? -14.578 -13.433 5.420 1.00 88.25 92 GLY A CA 1
ATOM 781 C C . GLY A 1 92 ? -16.083 -13.224 5.472 1.00 88.25 92 GLY A C 1
ATOM 782 O O . GLY A 1 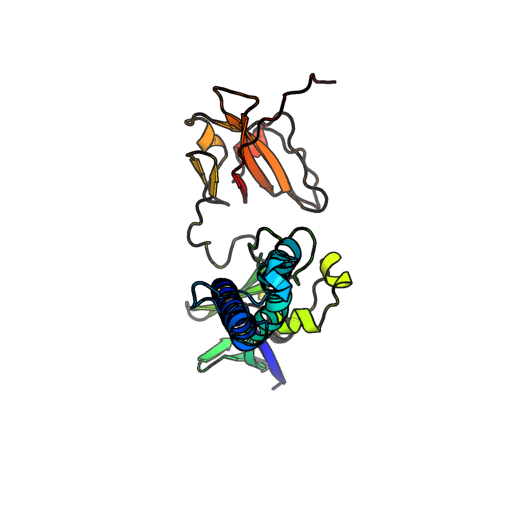92 ? -16.689 -12.608 4.589 1.00 88.25 92 GLY A O 1
ATOM 783 N N . ARG A 1 93 ? -16.700 -13.753 6.519 1.00 91.00 93 ARG A N 1
ATOM 784 C CA . ARG A 1 93 ? -18.110 -13.507 6.820 1.00 91.00 93 ARG A CA 1
ATOM 785 C C . ARG A 1 93 ? -18.276 -13.264 8.305 1.00 91.00 93 ARG A C 1
ATOM 787 O O . ARG A 1 93 ? -17.565 -13.861 9.107 1.00 91.00 93 ARG A O 1
ATOM 794 N N . ILE A 1 94 ? -19.222 -12.414 8.659 1.00 89.38 94 ILE A N 1
ATOM 795 C CA . ILE A 1 94 ? -19.649 -12.220 10.032 1.00 89.38 94 ILE A CA 1
ATOM 796 C C . ILE A 1 94 ? -21.109 -12.628 10.171 1.00 89.38 94 ILE A C 1
ATOM 798 O O . ILE A 1 94 ? -21.961 -12.258 9.360 1.00 89.38 94 ILE A O 1
ATOM 802 N N . GLU A 1 95 ? -21.385 -13.419 11.193 1.00 90.25 95 GLU A N 1
ATOM 803 C CA . GLU A 1 95 ? -22.724 -13.828 11.581 1.00 90.25 95 GLU A CA 1
ATOM 804 C C . GLU A 1 95 ? -23.095 -13.054 12.842 1.00 90.25 95 GLU A C 1
ATOM 806 O O . GLU A 1 95 ? -22.464 -13.209 13.880 1.00 90.25 95 GLU A O 1
ATOM 811 N N . ILE A 1 96 ? -24.084 -12.170 12.730 1.00 86.38 96 ILE A N 1
ATOM 812 C CA . ILE A 1 96 ? -24.497 -11.248 13.786 1.00 86.38 96 ILE A CA 1
ATOM 813 C C . ILE A 1 96 ? -25.821 -11.733 14.374 1.00 86.38 96 ILE A C 1
ATOM 815 O O . ILE A 1 96 ? -26.845 -11.871 13.683 1.00 86.38 96 ILE A O 1
ATOM 819 N N . SER A 1 97 ? -25.795 -11.957 15.678 1.00 83.38 97 SER A N 1
ATOM 820 C CA . SER A 1 97 ? -26.931 -12.301 16.519 1.00 83.38 97 SER A CA 1
ATOM 821 C C . SER A 1 97 ? -27.188 -11.171 17.523 1.00 83.38 97 SER A C 1
ATOM 823 O O . SER A 1 97 ? -26.531 -10.134 17.505 1.00 83.38 97 SER A O 1
ATOM 825 N N . ARG A 1 98 ? -28.229 -11.305 18.355 1.00 74.44 98 ARG A N 1
ATOM 826 C CA . ARG A 1 98 ? -28.621 -10.225 19.283 1.00 74.44 98 ARG A CA 1
ATOM 827 C C . ARG A 1 98 ? -27.632 -10.013 20.432 1.00 74.44 98 ARG A C 1
ATOM 829 O O . ARG A 1 98 ? -27.624 -8.928 20.995 1.00 74.44 98 ARG A O 1
ATOM 836 N N . GLN A 1 99 ? -26.878 -11.045 20.804 1.00 76.31 99 GLN A N 1
ATOM 837 C CA . GLN A 1 99 ? -26.015 -11.057 21.994 1.00 76.31 99 GLN A CA 1
ATOM 838 C C . GLN A 1 99 ? -24.572 -11.465 21.683 1.00 76.31 99 GLN A C 1
ATOM 840 O O . GLN A 1 99 ? -23.701 -11.305 22.528 1.00 76.31 99 GLN A O 1
ATOM 845 N N . ASP A 1 100 ? -24.324 -11.994 20.489 1.00 82.44 100 ASP A N 1
ATOM 846 C CA . ASP A 1 100 ? -23.015 -12.420 20.027 1.00 82.44 100 ASP A CA 1
ATOM 847 C C . ASP A 1 100 ? -22.874 -12.179 18.522 1.00 82.44 100 ASP A C 1
ATOM 849 O O . ASP A 1 100 ? -23.853 -12.033 17.782 1.00 82.44 100 ASP A O 1
ATOM 853 N N . ALA A 1 101 ? -21.630 -12.107 18.067 1.00 86.56 101 ALA A N 1
ATOM 854 C CA . ALA A 1 101 ? -21.301 -12.125 16.654 1.00 86.56 101 ALA A CA 1
ATOM 855 C C . ALA A 1 101 ? -20.136 -13.086 16.446 1.00 86.56 101 ALA A C 1
ATOM 857 O O . ALA A 1 101 ? -19.286 -13.226 17.318 1.00 86.56 101 ALA A O 1
ATOM 858 N N . VAL A 1 102 ? -20.086 -13.773 15.312 1.00 88.88 102 VAL A N 1
ATOM 859 C CA . VAL A 1 102 ? -18.985 -14.684 14.988 1.00 88.88 102 VAL A CA 1
ATOM 860 C 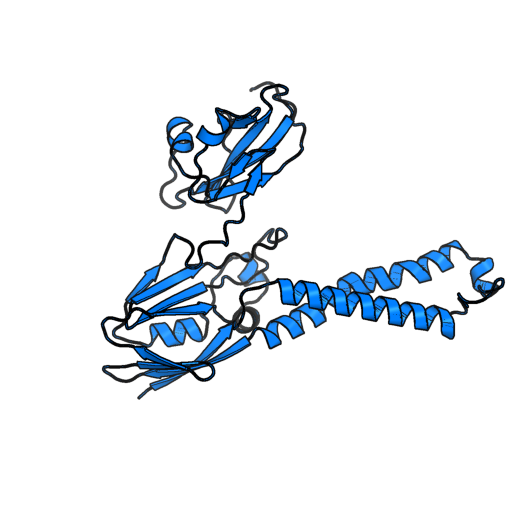C . VAL A 1 102 ? -18.404 -14.286 13.646 1.00 88.88 102 VAL A C 1
ATOM 862 O O . VAL A 1 102 ? -19.101 -14.301 12.632 1.00 88.88 102 VAL A O 1
ATOM 865 N N . LEU A 1 103 ? -17.128 -13.913 13.633 1.00 87.50 103 LEU A N 1
ATOM 866 C CA . LEU A 1 103 ? -16.378 -13.620 12.419 1.00 87.50 103 LEU A CA 1
ATOM 867 C C . LEU A 1 103 ? -15.575 -14.838 12.004 1.00 87.50 103 LEU A C 1
ATOM 869 O O . LEU A 1 103 ? -14.750 -15.358 12.750 1.00 87.50 103 LEU A O 1
ATOM 873 N N . TYR A 1 104 ? -15.809 -15.256 10.770 1.00 85.50 104 TYR A N 1
ATOM 874 C CA . TYR A 1 104 ? -15.119 -16.338 10.097 1.00 85.50 104 TYR A CA 1
ATOM 875 C C . TYR A 1 104 ? -14.132 -15.742 9.098 1.00 85.50 104 TYR A C 1
ATOM 877 O O . TYR A 1 104 ? -14.524 -14.993 8.197 1.00 85.50 104 TYR A O 1
ATOM 885 N N . TYR A 1 105 ? -12.856 -16.091 9.243 1.00 81.19 105 TYR A N 1
ATOM 886 C CA . TYR A 1 105 ? -11.793 -15.656 8.343 1.00 81.19 105 TYR A CA 1
ATOM 887 C C . TYR A 1 105 ? -10.757 -16.770 8.168 1.00 81.19 105 TYR A C 1
ATOM 889 O O . TYR A 1 105 ? -10.264 -17.352 9.137 1.00 81.19 105 TYR A O 1
ATOM 897 N N . GLY A 1 106 ? -10.431 -17.106 6.918 1.00 75.88 106 GLY A N 1
ATOM 898 C CA . GLY A 1 106 ? -9.636 -18.303 6.628 1.00 75.88 106 GLY A CA 1
ATOM 899 C C . GLY A 1 106 ? -10.230 -19.547 7.306 1.00 75.88 106 GLY A C 1
ATOM 900 O O . GLY A 1 106 ? -11.414 -19.827 7.150 1.00 75.88 106 GLY A O 1
ATOM 901 N N . ASN A 1 107 ? -9.418 -20.250 8.101 1.00 71.31 107 ASN A N 1
ATOM 902 C CA . ASN A 1 107 ? -9.837 -21.422 8.888 1.00 71.31 107 ASN A CA 1
ATOM 903 C C . ASN A 1 107 ? -10.073 -21.097 10.375 1.00 71.31 107 ASN A C 1
ATOM 905 O O . ASN A 1 107 ? -10.042 -21.993 11.216 1.00 71.31 107 ASN A O 1
ATOM 909 N N . ARG A 1 108 ? -10.233 -19.817 10.723 1.00 75.38 108 ARG A N 1
ATOM 910 C CA . ARG A 1 108 ? -10.378 -19.344 12.102 1.00 75.38 108 ARG A CA 1
ATOM 911 C C . ARG A 1 108 ? -11.750 -18.709 12.308 1.00 75.38 108 ARG A C 1
ATOM 913 O O . ARG A 1 108 ? -12.354 -18.176 11.375 1.00 75.38 108 ARG A O 1
ATOM 920 N N . GLN A 1 109 ? -12.216 -18.762 13.550 1.00 86.25 109 GLN A N 1
ATOM 921 C CA . GLN A 1 109 ? -13.438 -18.106 13.999 1.00 86.25 109 GLN A CA 1
ATOM 922 C C . GLN A 1 109 ? -13.137 -17.273 15.245 1.00 86.25 109 GLN A C 1
ATOM 924 O O . GLN A 1 109 ? -12.445 -17.749 16.142 1.00 86.25 109 GLN A O 1
ATOM 929 N N . ILE A 1 110 ? -13.644 -16.045 15.285 1.00 84.50 110 ILE A N 1
ATOM 930 C CA . ILE A 1 110 ? -13.561 -15.143 16.438 1.00 84.50 110 ILE A CA 1
ATOM 931 C C . ILE A 1 110 ? -14.987 -14.864 16.876 1.00 84.50 110 ILE A C 1
ATOM 933 O O . ILE A 1 110 ? -15.807 -14.432 16.064 1.00 84.50 110 ILE A O 1
ATOM 937 N N . ARG A 1 111 ? -15.291 -15.125 18.145 1.00 87.06 111 ARG A N 1
ATOM 938 C CA . ARG A 1 111 ? -16.578 -14.769 18.734 1.00 87.06 111 ARG A CA 1
ATOM 939 C C . ARG A 1 111 ? -16.441 -13.416 19.417 1.00 87.06 111 ARG A C 1
ATOM 941 O O . ARG A 1 111 ? -15.553 -13.241 20.235 1.00 87.06 111 ARG A O 1
ATOM 948 N N . PHE A 1 112 ? -17.318 -12.490 19.068 1.00 84.38 112 PHE A N 1
ATOM 949 C CA . PHE A 1 112 ? -17.471 -11.216 19.745 1.00 84.38 112 PHE A CA 1
ATOM 950 C C . PHE A 1 112 ? -18.481 -11.348 20.871 1.00 84.38 112 PHE A C 1
ATOM 952 O O . PHE A 1 112 ? -19.552 -11.943 20.695 1.00 84.38 112 PHE A O 1
ATOM 959 N N . ASP A 1 113 ? -18.155 -10.711 21.980 1.00 80.56 113 ASP A N 1
ATOM 960 C CA . ASP A 1 113 ? -19.041 -10.449 23.097 1.00 80.56 113 ASP A CA 1
ATOM 961 C C . ASP A 1 113 ? -19.027 -8.942 23.423 1.00 80.56 113 ASP A C 1
ATOM 963 O O . ASP A 1 113 ? -18.462 -8.124 22.697 1.00 80.56 113 ASP A O 1
ATOM 967 N N . GLN A 1 114 ? -19.690 -8.559 24.511 1.00 78.56 114 GLN A N 1
ATOM 968 C CA . GLN A 1 114 ? -19.750 -7.171 24.985 1.00 78.56 114 GLN A CA 1
ATOM 969 C C . GLN A 1 114 ? -18.412 -6.620 25.517 1.00 78.56 114 GLN A C 1
ATOM 971 O O . GLN A 1 114 ? -18.316 -5.431 25.812 1.00 78.56 114 GLN A O 1
ATOM 976 N N . TYR A 1 115 ? -17.401 -7.473 25.694 1.00 79.25 115 TYR A N 1
ATOM 977 C CA . TYR A 1 115 ? -16.075 -7.110 26.188 1.00 79.25 115 TYR A CA 1
ATOM 978 C C . TYR A 1 115 ? -15.043 -7.007 25.065 1.00 79.25 115 TYR A C 1
ATOM 980 O O . TYR A 1 115 ? -13.939 -6.516 25.316 1.00 79.25 115 TYR A O 1
ATOM 988 N N . THR A 1 116 ? -15.389 -7.420 23.841 1.00 82.12 116 THR A N 1
ATOM 989 C CA . THR A 1 116 ? -14.502 -7.294 22.689 1.00 82.12 116 THR A CA 1
ATOM 990 C C . THR A 1 116 ? -14.148 -5.833 22.446 1.00 82.12 116 THR A C 1
ATOM 992 O O . THR A 1 116 ? -15.015 -4.999 22.165 1.00 82.12 116 THR A O 1
ATOM 995 N N . LYS A 1 117 ? -12.853 -5.523 22.501 1.00 82.00 117 LYS A N 1
ATOM 996 C CA . LYS A 1 117 ? -12.348 -4.195 22.155 1.00 82.00 117 LYS A CA 1
ATOM 997 C C . LYS A 1 117 ? -11.904 -4.197 20.707 1.00 82.00 117 LYS A C 1
ATOM 999 O O . LYS A 1 117 ? -11.122 -5.054 20.296 1.00 82.00 117 LYS A O 1
ATOM 1004 N N . ILE A 1 118 ? -12.396 -3.231 19.942 1.00 83.44 118 ILE A N 1
ATOM 1005 C CA . ILE A 1 118 ? -11.918 -2.991 18.587 1.00 83.44 118 ILE A CA 1
ATOM 1006 C C . ILE A 1 118 ? -11.228 -1.641 18.568 1.00 83.44 118 ILE A C 1
ATOM 1008 O O . ILE A 1 118 ? -11.841 -0.615 18.861 1.00 83.44 118 ILE A O 1
ATOM 1012 N N . SER A 1 119 ? -9.964 -1.638 18.184 1.00 80.12 119 SER A N 1
ATOM 1013 C CA . SER A 1 119 ? -9.265 -0.422 17.817 1.00 80.12 119 SER A CA 1
ATOM 1014 C C . SER A 1 119 ? -8.957 -0.392 16.336 1.00 80.12 119 SER A C 1
ATOM 1016 O O . SER A 1 119 ? -8.919 -1.428 15.670 1.00 80.12 119 SER A O 1
ATOM 1018 N N . TYR A 1 120 ? -8.816 0.805 15.781 1.00 80.25 120 TYR A N 1
ATOM 1019 C CA . TYR A 1 120 ? -8.518 0.969 14.369 1.00 80.25 120 TYR A CA 1
ATOM 1020 C C . TYR A 1 120 ? -7.627 2.173 14.109 1.00 80.25 120 TYR A C 1
ATOM 1022 O O . TYR A 1 120 ? -7.676 3.158 14.839 1.00 80.25 120 TYR A O 1
ATOM 1030 N N . GLN A 1 121 ? -6.848 2.093 13.036 1.00 77.75 121 GLN A N 1
ATOM 1031 C CA . GLN A 1 121 ? -5.925 3.143 12.621 1.00 77.75 121 GLN A CA 1
ATOM 1032 C C . GLN A 1 121 ? -5.837 3.262 11.110 1.00 77.75 121 GLN A C 1
ATOM 1034 O O . GLN A 1 121 ? -6.066 2.275 10.399 1.00 77.75 121 GLN A O 1
ATOM 1039 N N . LYS A 1 122 ? -5.448 4.440 10.624 1.00 77.88 122 LYS A N 1
ATOM 1040 C CA . LYS A 1 122 ? -5.094 4.629 9.218 1.00 77.88 122 LYS A CA 1
ATOM 1041 C C . LYS A 1 122 ? -3.808 3.854 8.906 1.00 77.88 122 LYS A C 1
ATOM 1043 O O . LYS A 1 122 ? -2.884 3.805 9.710 1.00 77.88 122 LYS A O 1
ATOM 1048 N N . VAL A 1 123 ? -3.781 3.190 7.758 1.00 68.31 123 VAL A N 1
ATOM 1049 C CA . VAL A 1 123 ? -2.583 2.551 7.216 1.00 68.31 123 VAL A CA 1
ATOM 1050 C C . VAL A 1 123 ? -1.976 3.488 6.193 1.00 68.31 123 VAL A C 1
ATOM 1052 O O . VAL A 1 123 ? -2.547 3.676 5.116 1.00 68.31 123 VAL A O 1
ATOM 1055 N N . ASP A 1 124 ? -0.797 4.004 6.509 1.00 61.03 124 ASP A N 1
ATOM 1056 C CA . ASP A 1 124 ? 0.027 4.699 5.537 1.00 61.03 124 ASP A CA 1
ATOM 1057 C C . ASP A 1 124 ? 0.894 3.672 4.810 1.00 61.03 124 ASP A C 1
ATOM 1059 O O . ASP A 1 124 ? 1.712 2.947 5.382 1.00 61.03 124 ASP A O 1
ATOM 1063 N N . PHE A 1 125 ? 0.658 3.538 3.508 1.00 54.00 125 PHE A N 1
ATOM 1064 C CA . PHE A 1 125 ? 1.538 2.751 2.661 1.00 54.00 125 PHE A CA 1
ATOM 1065 C C . PHE A 1 125 ? 2.773 3.615 2.397 1.00 54.00 125 PHE A C 1
ATOM 1067 O O . PHE A 1 125 ? 2.710 4.479 1.529 1.00 54.00 125 PHE A O 1
ATOM 1074 N N . ASN A 1 126 ? 3.868 3.367 3.130 1.00 42.25 126 ASN A N 1
ATOM 1075 C CA . ASN A 1 126 ? 5.198 4.014 3.048 1.00 42.25 126 ASN A CA 1
ATOM 1076 C C . ASN A 1 126 ? 5.904 3.911 1.674 1.00 42.25 126 ASN A C 1
ATOM 1078 O O . ASN A 1 126 ? 7.125 3.816 1.566 1.00 42.25 126 ASN A O 1
ATOM 1082 N N . ILE A 1 127 ? 5.167 3.914 0.569 1.00 39.94 127 ILE A N 1
ATOM 1083 C CA . ILE A 1 127 ? 5.748 4.149 -0.742 1.00 39.94 127 ILE A CA 1
ATOM 1084 C C . ILE A 1 127 ? 6.003 5.659 -0.793 1.00 39.94 127 ILE A C 1
ATOM 1086 O O . ILE A 1 127 ? 5.058 6.423 -0.978 1.00 39.94 127 ILE A O 1
ATOM 1090 N N . ARG A 1 128 ? 7.272 6.080 -0.664 1.00 32.75 128 ARG A N 1
ATOM 1091 C CA . ARG A 1 128 ? 7.800 7.458 -0.847 1.00 32.75 128 ARG A CA 1
ATOM 1092 C C . ARG A 1 128 ? 7.495 8.099 -2.229 1.00 32.75 128 ARG A C 1
ATOM 1094 O O . ARG A 1 128 ? 8.184 8.999 -2.682 1.00 32.75 128 ARG A O 1
ATOM 1101 N N . ALA A 1 129 ? 6.454 7.636 -2.916 1.00 32.16 129 ALA A N 1
ATOM 1102 C CA . ALA A 1 129 ? 5.844 8.221 -4.104 1.00 32.16 129 ALA A CA 1
ATOM 1103 C C . ALA A 1 129 ? 4.351 8.551 -3.887 1.00 32.16 129 ALA A C 1
ATOM 1105 O O . ALA A 1 129 ? 3.637 8.810 -4.854 1.00 32.16 129 ALA A O 1
ATOM 1106 N N . SER A 1 130 ? 3.855 8.556 -2.642 1.00 37.59 130 SER A N 1
ATOM 1107 C CA . SER A 1 130 ? 2.557 9.154 -2.304 1.00 37.59 130 SER A CA 1
ATOM 1108 C C . SER A 1 130 ? 2.678 10.676 -2.178 1.00 37.59 130 SER A C 1
ATOM 1110 O O . SER A 1 130 ? 2.229 11.269 -1.204 1.00 37.59 130 SER A O 1
ATOM 1112 N N . ALA A 1 131 ? 3.246 11.319 -3.196 1.00 33.84 131 ALA A N 1
ATOM 1113 C CA . ALA A 1 131 ? 2.809 12.665 -3.506 1.00 33.84 131 ALA A CA 1
ATOM 1114 C C . ALA A 1 131 ? 1.332 12.548 -3.936 1.00 33.84 131 ALA A C 1
ATOM 1116 O O . ALA A 1 131 ? 1.016 11.883 -4.926 1.00 33.84 131 ALA A O 1
ATOM 1117 N N . ASN A 1 132 ? 0.434 13.153 -3.159 1.00 43.12 132 ASN A N 1
ATOM 1118 C CA . ASN A 1 132 ? -0.951 13.490 -3.509 1.00 43.12 132 ASN A CA 1
ATOM 1119 C C . ASN A 1 132 ? -1.922 12.315 -3.767 1.00 43.12 132 ASN A C 1
ATOM 1121 O O . ASN A 1 132 ? -2.109 11.894 -4.907 1.00 43.12 132 ASN A O 1
ATOM 1125 N N . GLY A 1 133 ? -2.625 11.833 -2.731 1.00 45.94 133 GLY A N 1
ATOM 1126 C CA . GLY A 1 133 ? -3.952 11.193 -2.854 1.00 45.94 133 GLY A CA 1
ATOM 1127 C C . GLY A 1 133 ? -4.131 10.098 -3.925 1.00 45.94 133 GLY A C 1
ATOM 1128 O O . GLY A 1 133 ? -5.200 9.951 -4.520 1.00 45.94 133 GLY A O 1
ATOM 1129 N N . THR A 1 134 ? -3.095 9.312 -4.234 1.00 55.28 134 THR A N 1
ATOM 1130 C CA . THR A 1 134 ? -3.157 8.275 -5.286 1.00 55.28 134 THR A CA 1
ATOM 1131 C C . THR A 1 134 ? -3.722 6.941 -4.782 1.00 55.28 134 THR A C 1
ATOM 1133 O O . THR A 1 134 ? -4.227 6.121 -5.571 1.00 55.28 134 THR A O 1
ATOM 1136 N N . HIS A 1 135 ? -3.690 6.727 -3.466 1.00 65.19 135 HIS A N 1
ATOM 1137 C CA . HIS A 1 135 ? -4.171 5.531 -2.781 1.00 65.19 135 HIS A CA 1
ATOM 1138 C C . HIS A 1 135 ? -5.471 5.807 -2.009 1.00 65.19 135 HIS A C 1
ATOM 1140 O O . HIS A 1 135 ? -5.674 6.916 -1.526 1.00 65.19 135 HIS A O 1
ATOM 1146 N N . PRO A 1 136 ? -6.392 4.828 -1.920 1.00 66.69 136 PRO A N 1
ATOM 1147 C CA . PRO A 1 136 ? -7.533 4.943 -1.019 1.00 66.69 136 PRO A CA 1
ATOM 1148 C C . PRO A 1 136 ? -7.051 5.0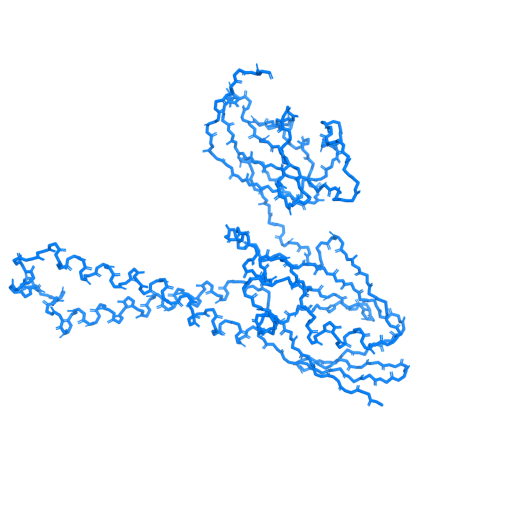20 0.434 1.00 66.69 136 PRO A C 1
ATOM 1150 O O . PRO A 1 136 ? -6.079 4.351 0.783 1.00 66.69 136 PRO A O 1
ATOM 1153 N N . ILE A 1 137 ? -7.773 5.752 1.284 1.00 75.50 137 ILE A N 1
ATOM 1154 C CA . ILE A 1 137 ? -7.600 5.647 2.736 1.00 75.50 137 ILE A CA 1
ATOM 1155 C C . ILE A 1 137 ? -7.980 4.227 3.155 1.00 75.50 137 ILE A C 1
ATOM 1157 O O . ILE A 1 137 ? -9.074 3.759 2.838 1.00 75.50 137 ILE A O 1
ATOM 1161 N N . VAL A 1 138 ? -7.069 3.552 3.852 1.00 78.25 138 VAL A N 1
ATOM 1162 C CA . VAL A 1 138 ? -7.243 2.183 4.343 1.00 78.25 138 VAL A CA 1
ATOM 1163 C C . VAL A 1 138 ? -7.108 2.192 5.850 1.00 78.25 138 VAL A C 1
ATOM 1165 O O . VAL A 1 138 ? -6.167 2.781 6.375 1.00 78.25 138 VAL A O 1
ATOM 1168 N N . TYR A 1 139 ? -7.997 1.485 6.536 1.00 81.69 139 TYR A N 1
ATOM 1169 C CA . TYR A 1 139 ? -7.868 1.238 7.963 1.00 81.69 139 TYR A CA 1
ATOM 1170 C C . TYR A 1 139 ? -7.397 -0.181 8.269 1.00 81.69 139 TYR A C 1
ATOM 1172 O O . TYR A 1 139 ? -7.677 -1.154 7.557 1.00 81.69 139 TYR A O 1
ATOM 1180 N N . ARG A 1 140 ? -6.678 -0.301 9.378 1.00 80.56 140 ARG A N 1
ATOM 1181 C CA . ARG A 1 140 ? -6.380 -1.564 10.038 1.00 80.56 140 ARG A CA 1
ATOM 1182 C C . ARG A 1 140 ? -7.117 -1.595 11.360 1.00 80.56 140 ARG A C 1
ATOM 1184 O O . ARG A 1 140 ? -7.078 -0.620 12.091 1.00 80.56 140 ARG A O 1
ATOM 1191 N N . TYR A 1 141 ? -7.750 -2.720 11.646 1.00 83.19 141 TYR A N 1
ATOM 1192 C CA . TYR A 1 141 ? -8.467 -3.012 12.874 1.00 83.19 141 TYR A CA 1
ATOM 1193 C C . TYR A 1 141 ? -7.652 -3.992 13.710 1.00 83.19 141 TYR A C 1
ATOM 1195 O O . TYR A 1 141 ? -7.136 -4.978 13.173 1.00 83.19 141 TYR A O 1
ATOM 1203 N N . ARG A 1 142 ? -7.568 -3.746 15.012 1.00 83.25 142 ARG A N 1
ATOM 1204 C CA . ARG A 1 142 ? -7.122 -4.686 16.034 1.00 83.25 142 ARG A CA 1
ATOM 1205 C C . ARG A 1 142 ? -8.334 -5.068 16.864 1.00 83.25 142 ARG A C 1
ATOM 1207 O O . ARG A 1 142 ? -9.079 -4.214 17.325 1.00 83.25 142 ARG A O 1
ATOM 1214 N N . ILE A 1 143 ? -8.543 -6.363 17.011 1.00 83.56 143 ILE A N 1
ATOM 1215 C CA . ILE A 1 143 ? -9.657 -6.938 17.750 1.00 83.56 143 ILE A CA 1
ATOM 1216 C C . ILE A 1 143 ? -9.048 -7.711 18.907 1.00 83.56 143 ILE A C 1
ATOM 1218 O O . ILE A 1 143 ? -8.326 -8.679 18.673 1.00 83.56 143 ILE A O 1
ATOM 1222 N N . GLU A 1 144 ? -9.312 -7.273 20.130 1.00 83.19 144 GLU A N 1
ATOM 1223 C CA . GLU A 1 144 ? -8.856 -7.940 21.346 1.00 83.19 144 GLU A CA 1
ATOM 1224 C C . GLU A 1 144 ? -9.994 -8.770 21.933 1.00 83.19 144 GLU A C 1
ATOM 1226 O O . GLU A 1 144 ? -11.032 -8.225 22.318 1.00 83.19 144 GLU A O 1
ATOM 1231 N N . GLN A 1 145 ? -9.791 -10.085 21.999 1.00 80.88 145 GLN A N 1
ATOM 1232 C CA . GLN A 1 145 ? -10.753 -11.033 22.550 1.00 80.88 145 GLN A CA 1
ATOM 1233 C C . GLN A 1 145 ? -10.018 -12.136 23.308 1.00 80.88 145 GLN A C 1
ATOM 1235 O O . GLN A 1 145 ? -9.077 -12.720 22.778 1.00 80.88 145 GLN A O 1
ATOM 1240 N N . ASP A 1 146 ? -10.454 -12.437 24.534 1.00 80.62 146 ASP A N 1
ATOM 1241 C CA . ASP A 1 146 ? -9.895 -13.510 25.374 1.00 80.62 146 ASP A CA 1
ATOM 1242 C C . ASP A 1 146 ? -8.363 -13.428 25.572 1.00 80.62 146 ASP A C 1
ATOM 1244 O O . ASP A 1 146 ? -7.684 -14.441 25.712 1.00 80.62 146 ASP A O 1
ATOM 1248 N N . GLY A 1 147 ? -7.807 -12.210 25.579 1.00 76.06 147 GLY A N 1
ATOM 1249 C CA . GLY A 1 147 ? -6.361 -11.967 25.689 1.00 76.06 147 GLY A CA 1
ATOM 1250 C C . GLY A 1 147 ? -5.580 -12.106 24.375 1.00 76.06 147 GLY A C 1
ATOM 1251 O O . GLY A 1 147 ? -4.387 -11.815 24.349 1.00 76.06 147 GLY A O 1
ATOM 1252 N N . GLU A 1 148 ? -6.240 -12.477 23.278 1.00 76.62 148 GLU A N 1
ATOM 1253 C CA . GLU A 1 148 ? -5.656 -12.582 21.941 1.00 76.62 148 GLU A CA 1
ATOM 1254 C C . GLU A 1 148 ? -5.954 -11.326 21.109 1.00 76.62 148 GLU A C 1
ATOM 1256 O O . GLU A 1 148 ? -7.060 -10.783 21.142 1.00 76.62 148 GLU A O 1
ATOM 1261 N N . SER A 1 149 ? -4.967 -10.866 20.335 1.00 76.25 149 SER A N 1
ATOM 1262 C CA . SER A 1 149 ? -5.111 -9.735 19.407 1.00 76.25 149 SER A CA 1
ATOM 1263 C C . SER A 1 149 ? -5.150 -10.217 17.958 1.00 76.25 149 SER A C 1
ATOM 1265 O O . SER A 1 149 ? -4.218 -10.858 17.469 1.00 76.25 149 SER A O 1
ATOM 1267 N N . TYR A 1 150 ? -6.204 -9.848 17.236 1.00 78.75 150 TYR A N 1
ATOM 1268 C CA . TYR A 1 150 ? -6.398 -10.174 15.826 1.00 78.75 150 TYR A CA 1
ATOM 1269 C C . TYR A 1 150 ? -6.347 -8.915 14.971 1.00 78.75 150 TYR A C 1
ATOM 1271 O O . TYR A 1 150 ? -6.994 -7.922 15.287 1.00 78.75 150 TYR A O 1
ATOM 1279 N N . PHE A 1 151 ? -5.625 -8.965 13.854 1.00 77.44 151 PHE A N 1
ATOM 1280 C CA . PHE A 1 151 ? -5.453 -7.811 12.976 1.00 77.44 151 PHE A CA 1
ATOM 1281 C C . PHE A 1 151 ? -6.129 -8.023 11.625 1.00 77.44 151 PHE A C 1
ATOM 1283 O O . PHE A 1 151 ? -5.897 -9.035 10.963 1.00 77.44 151 PHE A O 1
ATOM 1290 N N . PHE A 1 152 ? -6.902 -7.032 11.187 1.00 80.12 152 PHE A N 1
ATOM 1291 C CA . PHE A 1 152 ? -7.586 -7.035 9.898 1.00 80.12 152 PHE A CA 1
ATOM 1292 C C . PHE A 1 152 ? -7.354 -5.718 9.172 1.00 80.12 152 PHE A C 1
ATOM 1294 O O . PHE A 1 152 ? -7.644 -4.658 9.707 1.00 80.12 152 PHE A O 1
ATOM 1301 N N . THR A 1 153 ? -6.870 -5.770 7.938 1.00 79.81 153 THR A N 1
ATOM 1302 C CA . THR A 1 153 ? -6.726 -4.581 7.088 1.00 79.81 153 THR A CA 1
ATOM 1303 C C . THR A 1 153 ? -7.842 -4.561 6.051 1.00 79.81 153 THR A C 1
ATOM 1305 O O . THR A 1 153 ? -8.176 -5.608 5.491 1.00 79.81 153 THR A O 1
ATOM 1308 N N . GLU A 1 154 ? -8.425 -3.394 5.775 1.00 84.38 154 GLU A N 1
ATOM 1309 C CA . GLU A 1 154 ? -9.444 -3.258 4.728 1.00 84.38 154 GLU A CA 1
ATOM 1310 C C . GLU A 1 154 ? -8.908 -3.703 3.354 1.00 84.38 154 GLU A C 1
ATOM 1312 O O . GLU A 1 154 ? -7.712 -3.614 3.061 1.00 84.38 154 GLU A O 1
ATOM 1317 N N . SER A 1 155 ? -9.795 -4.208 2.488 1.00 83.75 155 SER A N 1
ATOM 1318 C CA . SER A 1 155 ? -9.393 -4.608 1.136 1.00 83.75 155 SER A CA 1
ATOM 1319 C C . SER A 1 155 ? -9.052 -3.381 0.290 1.00 83.75 155 SER A C 1
ATOM 1321 O O . SER A 1 155 ? -9.931 -2.628 -0.135 1.00 83.75 155 SER A O 1
ATOM 1323 N N . LEU A 1 156 ? -7.766 -3.238 -0.045 1.00 78.44 156 LEU A N 1
ATOM 1324 C CA . LEU A 1 156 ? -7.290 -2.238 -1.007 1.00 78.44 156 LEU A CA 1
ATOM 1325 C C . LEU A 1 156 ? -8.021 -2.357 -2.345 1.00 78.44 156 LEU A C 1
ATOM 1327 O O . LEU A 1 156 ? -8.366 -1.357 -2.972 1.00 78.44 156 LEU A O 1
ATOM 1331 N N . ARG A 1 157 ? -8.254 -3.592 -2.798 1.00 81.50 157 ARG A N 1
ATOM 1332 C CA . ARG A 1 157 ? -8.920 -3.863 -4.072 1.00 81.50 157 ARG A CA 1
ATOM 1333 C C . ARG A 1 157 ? -10.374 -3.412 -4.047 1.00 81.50 157 ARG A C 1
ATOM 1335 O O . ARG A 1 157 ? -10.835 -2.839 -5.029 1.00 81.50 157 ARG A O 1
ATOM 1342 N N . GLU A 1 158 ? -11.086 -3.683 -2.958 1.00 82.81 158 GLU A N 1
ATOM 1343 C CA . GLU A 1 158 ? -12.463 -3.229 -2.783 1.00 82.81 158 GLU A CA 1
ATOM 1344 C C . GLU A 1 158 ? -12.535 -1.700 -2.787 1.00 82.81 158 GLU A C 1
ATOM 1346 O O . GLU A 1 158 ? -13.353 -1.124 -3.502 1.00 82.81 158 GLU A O 1
ATOM 1351 N N . LEU A 1 159 ? -11.640 -1.042 -2.052 1.00 82.12 159 LEU A N 1
ATOM 1352 C CA . LEU A 1 159 ? -11.598 0.413 -1.994 1.00 82.12 159 LEU A CA 1
ATOM 1353 C C . LEU A 1 159 ? -11.299 1.013 -3.374 1.00 82.12 159 LEU A C 1
ATOM 1355 O O . LEU A 1 159 ? -12.049 1.868 -3.835 1.00 82.12 159 LEU A O 1
ATOM 1359 N N . TYR A 1 160 ? -10.319 0.488 -4.115 1.00 74.31 160 TYR A N 1
ATOM 1360 C CA . TYR A 1 160 ? -10.060 0.906 -5.501 1.00 74.31 160 TYR A CA 1
ATOM 1361 C C . TYR A 1 160 ? -11.252 0.721 -6.455 1.00 74.31 160 TYR A C 1
ATOM 1363 O O . TYR A 1 160 ? -11.336 1.436 -7.452 1.00 74.31 160 TYR A O 1
ATOM 1371 N N . GLN A 1 161 ? -12.151 -0.231 -6.190 1.00 78.75 161 GLN A N 1
ATOM 1372 C CA . GLN A 1 161 ? -13.376 -0.429 -6.975 1.00 78.75 161 GLN A CA 1
ATOM 1373 C C . GLN A 1 161 ? -14.485 0.557 -6.590 1.00 78.75 161 GLN A C 1
ATOM 1375 O O . GLN A 1 161 ? -15.319 0.882 -7.431 1.00 78.75 161 GLN A O 1
ATOM 1380 N N . LYS A 1 162 ? -14.506 1.008 -5.331 1.00 75.25 162 LYS A N 1
ATOM 1381 C CA . LYS A 1 162 ? -15.538 1.898 -4.787 1.00 75.25 162 LYS A CA 1
ATOM 1382 C C . LYS A 1 162 ? -15.275 3.375 -5.062 1.00 75.25 162 LYS A C 1
ATOM 1384 O O . LYS A 1 162 ? -16.235 4.127 -5.187 1.00 75.25 162 LYS A O 1
ATOM 1389 N N . ILE A 1 163 ? -14.011 3.789 -5.168 1.00 66.44 163 ILE A N 1
ATOM 1390 C CA . ILE A 1 163 ? -13.659 5.200 -5.377 1.00 66.44 163 ILE A CA 1
ATOM 1391 C C . ILE A 1 163 ? -12.879 5.437 -6.663 1.00 66.44 163 ILE A C 1
ATOM 1393 O O . ILE A 1 163 ? -11.958 4.697 -7.020 1.00 66.44 163 ILE A O 1
ATOM 1397 N N . SER A 1 164 ? -13.239 6.516 -7.356 1.00 63.25 164 SER A N 1
ATOM 1398 C CA . SER A 1 164 ? -12.529 6.990 -8.541 1.00 63.25 164 SER A CA 1
ATOM 1399 C C . SER A 1 164 ? -11.207 7.663 -8.158 1.00 63.25 164 SER A C 1
ATOM 1401 O O . SER A 1 164 ? -10.939 7.938 -6.991 1.00 63.25 164 SER A O 1
ATOM 1403 N N . PHE A 1 165 ? -10.355 7.925 -9.149 1.00 54.50 165 PHE A N 1
ATOM 1404 C CA . PHE A 1 165 ? -9.095 8.637 -8.926 1.00 54.50 165 PHE A CA 1
ATOM 1405 C C . PHE A 1 165 ? -9.304 10.043 -8.352 1.00 54.50 165 PHE A C 1
ATOM 1407 O O . PHE A 1 165 ? -8.636 10.402 -7.392 1.00 54.50 165 PHE A O 1
ATOM 1414 N N . SER A 1 166 ? -10.285 10.791 -8.860 1.00 54.78 166 SER A N 1
ATOM 1415 C CA . SER A 1 166 ? -10.614 12.132 -8.363 1.00 54.78 166 SER A CA 1
ATOM 1416 C C . SER A 1 166 ? -11.046 12.128 -6.894 1.00 54.78 166 SER A C 1
ATOM 1418 O O . SER A 1 166 ? -10.658 13.011 -6.143 1.00 54.78 166 SER A O 1
ATOM 1420 N N . VAL A 1 167 ? -11.798 11.106 -6.472 1.00 58.28 167 VAL A N 1
ATOM 1421 C CA . VAL A 1 167 ? -12.239 10.941 -5.074 1.00 58.28 167 VAL A CA 1
ATOM 1422 C C . VAL A 1 167 ? -11.063 10.582 -4.155 1.00 58.28 167 VAL A C 1
ATOM 1424 O O . VAL A 1 167 ? -11.046 10.999 -3.003 1.00 58.28 167 VAL A O 1
ATOM 1427 N N . ARG A 1 168 ? -10.053 9.859 -4.666 1.00 59.09 168 ARG A N 1
ATOM 1428 C CA . ARG A 1 168 ? -8.817 9.565 -3.916 1.00 59.09 168 ARG A CA 1
ATOM 1429 C C . ARG A 1 168 ? -7.967 10.807 -3.675 1.00 59.09 168 ARG A C 1
ATOM 1431 O O . ARG A 1 168 ? -7.468 10.968 -2.571 1.00 59.09 168 ARG A O 1
ATOM 1438 N N . ILE A 1 169 ? -7.856 11.685 -4.674 1.00 55.69 169 ILE A N 1
ATOM 1439 C CA . ILE A 1 169 ? -7.118 12.953 -4.544 1.00 55.69 169 ILE A CA 1
ATOM 1440 C C . ILE A 1 169 ? -7.747 13.850 -3.476 1.00 55.69 169 ILE A C 1
ATOM 1442 O O . ILE A 1 169 ? -7.041 14.555 -2.773 1.00 55.69 169 ILE A O 1
ATOM 1446 N N . GLN A 1 170 ? -9.071 13.800 -3.342 1.00 57.91 170 GLN A N 1
ATOM 1447 C CA . GLN A 1 170 ? -9.815 14.540 -2.321 1.00 57.91 170 GLN A CA 1
ATOM 1448 C C . GLN A 1 170 ? -9.769 13.874 -0.938 1.00 57.91 170 GLN A C 1
ATOM 1450 O O . GLN A 1 170 ? -10.463 14.325 -0.033 1.00 57.91 170 GLN A O 1
ATOM 1455 N N . GLU A 1 171 ? -9.031 12.769 -0.794 1.00 66.25 171 GLU A N 1
ATOM 1456 C CA . GLU A 1 171 ? -8.915 11.990 0.443 1.00 66.25 171 GLU A CA 1
ATOM 1457 C C . GLU A 1 171 ? -10.269 11.574 1.043 1.00 66.25 171 GLU A C 1
ATOM 1459 O O . GLU A 1 171 ? -10.424 11.359 2.244 1.00 66.25 171 GLU A O 1
ATOM 1464 N N . ILE A 1 172 ? -11.286 11.410 0.195 1.00 63.84 172 ILE A N 1
ATOM 1465 C CA . ILE A 1 172 ? -12.612 11.012 0.655 1.00 63.84 172 ILE A CA 1
ATOM 1466 C C . ILE A 1 172 ? -12.600 9.511 0.946 1.00 63.84 172 ILE A C 1
ATOM 1468 O O . ILE A 1 172 ? -12.373 8.671 0.066 1.00 63.84 172 ILE A O 1
ATOM 1472 N N . ARG A 1 173 ? -12.896 9.165 2.201 1.00 72.44 173 ARG A N 1
ATOM 1473 C CA . ARG A 1 173 ? -13.011 7.780 2.659 1.00 72.44 173 ARG A CA 1
ATOM 1474 C C . ARG A 1 173 ? -14.222 7.094 2.026 1.00 72.44 173 ARG A C 1
ATOM 1476 O O . ARG A 1 173 ? -15.350 7.567 2.142 1.00 72.44 173 ARG A O 1
ATOM 1483 N N . ALA A 1 174 ? -14.004 5.911 1.457 1.00 71.00 174 ALA A N 1
ATOM 1484 C CA . ALA A 1 174 ? -15.086 4.970 1.191 1.00 71.00 174 ALA A CA 1
ATOM 1485 C C . ALA A 1 174 ? -15.223 3.950 2.313 1.00 71.00 174 ALA A C 1
ATOM 1487 O O . ALA A 1 174 ? -14.243 3.477 2.885 1.00 71.00 174 ALA A O 1
ATOM 1488 N N . GLU A 1 175 ? -16.461 3.554 2.574 1.00 79.31 175 GLU A N 1
ATOM 1489 C CA . GLU A 1 175 ? -16.750 2.471 3.498 1.00 79.31 175 GLU A CA 1
ATOM 1490 C C . GLU A 1 175 ? -16.404 1.122 2.864 1.00 79.31 175 GLU A C 1
ATOM 1492 O O . GLU A 1 175 ? -16.990 0.723 1.848 1.00 79.31 175 GLU A O 1
ATOM 1497 N N . SER A 1 176 ? -15.469 0.388 3.466 1.00 85.69 176 SER A N 1
ATOM 1498 C CA . SER A 1 176 ? -15.210 -1.003 3.098 1.00 85.69 176 SER A CA 1
ATOM 1499 C C . SER A 1 176 ? -16.319 -1.930 3.605 1.00 85.69 176 SER A C 1
ATOM 1501 O O . SER A 1 176 ? -17.050 -1.620 4.549 1.00 85.69 176 SER A O 1
ATOM 1503 N N . SER A 1 177 ? -16.437 -3.109 2.998 1.00 87.00 177 SER A N 1
ATOM 1504 C CA . SER A 1 177 ? -17.339 -4.156 3.483 1.00 87.00 177 SER A CA 1
ATOM 1505 C C . SER A 1 177 ? -16.967 -4.640 4.888 1.00 87.00 177 SER A C 1
ATOM 1507 O O . SER A 1 177 ? -17.854 -5.018 5.648 1.00 87.00 177 SER A O 1
ATOM 1509 N N . LEU A 1 178 ? -15.680 -4.581 5.259 1.00 87.69 178 LEU A N 1
ATOM 1510 C CA . LEU A 1 178 ? -15.206 -4.886 6.611 1.00 87.69 178 LEU A CA 1
ATOM 1511 C C . LEU A 1 178 ? -15.698 -3.840 7.617 1.00 87.69 178 LEU A C 1
ATOM 1513 O O . LEU A 1 178 ? -16.271 -4.212 8.635 1.00 87.69 178 LEU A O 1
ATOM 1517 N N . TYR A 1 179 ? -15.556 -2.548 7.310 1.00 87.31 179 TYR A N 1
ATOM 1518 C CA . TYR A 1 179 ? -16.079 -1.474 8.156 1.00 87.31 179 TYR A CA 1
ATOM 1519 C C . TYR A 1 179 ? -17.589 -1.615 8.368 1.00 87.31 179 TYR A C 1
ATOM 1521 O O . TYR A 1 179 ? -18.060 -1.605 9.502 1.00 87.31 179 TYR A O 1
ATOM 1529 N N . GLN A 1 180 ? -18.345 -1.834 7.289 1.00 83.62 180 GLN A N 1
ATOM 1530 C CA . GLN A 1 180 ? -19.797 -2.025 7.357 1.00 83.62 180 GLN A CA 1
ATOM 1531 C C . GLN A 1 180 ? -20.189 -3.266 8.168 1.00 83.62 180 GLN A C 1
ATOM 1533 O O . GLN A 1 180 ? -21.182 -3.244 8.894 1.00 83.62 180 GLN A O 1
ATOM 1538 N N . ALA A 1 181 ? -19.421 -4.352 8.048 1.00 87.25 181 ALA A N 1
ATOM 1539 C CA . ALA A 1 181 ? -19.634 -5.578 8.806 1.00 87.25 181 ALA A CA 1
ATOM 1540 C C . ALA A 1 181 ? -19.395 -5.373 10.307 1.00 87.25 181 ALA A C 1
ATOM 1542 O O . ALA A 1 181 ? -20.207 -5.823 11.112 1.00 87.25 181 ALA A O 1
ATOM 1543 N N . LEU A 1 182 ? -18.324 -4.667 10.678 1.00 86.56 182 LEU A N 1
ATOM 1544 C CA . LEU A 1 182 ? -18.015 -4.369 12.072 1.00 86.56 182 LEU A CA 1
ATOM 1545 C C . LEU A 1 182 ? -19.032 -3.375 12.663 1.00 86.56 182 LEU A C 1
ATOM 1547 O O . LEU A 1 182 ? -19.592 -3.641 13.719 1.00 86.56 182 LEU A O 1
ATOM 1551 N N . MET A 1 183 ? -19.375 -2.292 11.957 1.00 84.06 183 MET A N 1
ATOM 1552 C CA . MET A 1 183 ? -20.367 -1.300 12.413 1.00 84.06 183 MET A CA 1
ATOM 1553 C C . MET A 1 183 ? -21.781 -1.872 12.585 1.00 84.06 183 MET A C 1
ATOM 1555 O O . MET A 1 183 ? -22.612 -1.290 13.277 1.00 84.06 183 MET A O 1
ATOM 1559 N N . ALA A 1 184 ? -22.081 -3.008 11.953 1.00 83.50 184 ALA A N 1
ATOM 1560 C CA . ALA A 1 184 ? -23.363 -3.683 12.109 1.00 83.50 184 ALA A CA 1
ATOM 1561 C C . ALA A 1 184 ? -23.490 -4.470 13.427 1.00 83.50 184 ALA A C 1
ATOM 1563 O O . ALA A 1 184 ? -24.587 -4.954 13.723 1.00 83.50 184 ALA A O 1
ATOM 1564 N N . ILE A 1 185 ? -22.404 -4.633 14.191 1.00 82.69 185 ILE A N 1
ATOM 1565 C CA . ILE A 1 185 ? -22.409 -5.320 15.483 1.00 82.69 185 ILE A CA 1
ATOM 1566 C C . ILE A 1 185 ? -22.869 -4.320 16.563 1.00 82.69 185 ILE A C 1
ATOM 1568 O O . ILE A 1 185 ? -22.192 -3.324 16.800 1.00 82.69 185 ILE A O 1
ATOM 1572 N N . PRO A 1 186 ? -24.009 -4.551 17.237 1.00 75.50 186 PRO A N 1
ATOM 1573 C CA . PRO A 1 186 ? -24.662 -3.508 18.034 1.00 75.50 186 PRO A CA 1
ATOM 1574 C C . PRO A 1 186 ? -24.063 -3.280 19.432 1.00 75.50 186 PRO A C 1
ATOM 1576 O O . PRO A 1 186 ? -24.448 -2.322 20.094 1.00 75.50 186 PRO A O 1
ATOM 1579 N N . PHE A 1 187 ? -23.185 -4.165 19.908 1.00 77.25 187 PHE A N 1
ATOM 1580 C CA . PHE A 1 187 ? -22.692 -4.183 21.295 1.00 77.25 187 PHE A CA 1
ATOM 1581 C C . PHE A 1 187 ? -21.176 -3.980 21.416 1.00 77.25 187 PHE A C 1
ATOM 1583 O O . PHE A 1 187 ? -20.630 -4.148 22.502 1.00 77.25 187 PHE A O 1
ATOM 1590 N N . ILE A 1 188 ? -20.495 -3.645 20.318 1.00 71.50 188 ILE A N 1
ATOM 1591 C CA . ILE A 1 188 ? -19.058 -3.358 20.331 1.00 71.50 188 ILE A CA 1
ATOM 1592 C C . ILE A 1 188 ? -18.807 -1.853 20.342 1.00 71.50 188 ILE A C 1
ATOM 1594 O O . ILE A 1 188 ? -19.587 -1.070 19.798 1.00 71.50 188 ILE A O 1
ATOM 1598 N N . THR A 1 189 ? -17.661 -1.469 20.889 1.00 71.44 189 THR A N 1
ATOM 1599 C CA . THR A 1 189 ? -17.149 -0.101 20.812 1.00 71.44 189 THR A CA 1
ATOM 1600 C C . THR A 1 189 ? -15.892 -0.097 19.952 1.00 71.44 189 THR A C 1
ATOM 1602 O O . THR A 1 189 ? -15.017 -0.948 20.130 1.00 71.44 189 THR A O 1
ATOM 1605 N N . MET A 1 190 ? -15.806 0.853 19.018 1.00 69.94 190 MET A N 1
ATOM 1606 C CA . MET A 1 190 ? -14.610 1.075 18.205 1.00 69.94 190 MET A CA 1
ATOM 1607 C C . MET A 1 190 ? -13.888 2.334 18.656 1.00 69.94 190 MET A C 1
ATOM 1609 O O . MET A 1 190 ? -14.483 3.410 18.665 1.00 69.94 190 MET A O 1
ATOM 1613 N N . ASN A 1 191 ? -12.599 2.208 18.948 1.00 73.81 191 ASN A N 1
ATOM 1614 C CA . ASN A 1 191 ? -11.748 3.333 19.317 1.00 73.81 191 ASN A CA 1
ATOM 1615 C C . ASN A 1 191 ? -10.744 3.620 18.199 1.00 73.81 191 ASN A C 1
ATOM 1617 O O . ASN A 1 191 ? -10.101 2.701 17.691 1.00 73.81 191 ASN A O 1
ATOM 1621 N N . TYR A 1 192 ? -10.613 4.887 17.811 1.00 61.84 192 TYR A N 1
ATOM 1622 C CA . TYR A 1 192 ? -9.534 5.299 16.919 1.00 61.84 192 TYR A CA 1
ATOM 1623 C C . TYR A 1 192 ? -8.235 5.369 17.720 1.00 61.84 192 TYR A C 1
ATOM 1625 O O . TYR A 1 192 ? -8.188 6.056 18.740 1.00 61.84 192 TYR A O 1
ATOM 1633 N N . GLU A 1 193 ? -7.206 4.649 17.286 1.00 60.59 193 GLU A N 1
ATOM 1634 C CA . GLU A 1 193 ? -5.876 4.732 17.884 1.00 60.59 193 GLU A CA 1
ATOM 1635 C C . GLU A 1 193 ? -5.006 5.687 17.067 1.00 60.59 193 GLU A C 1
ATOM 1637 O O . GLU A 1 193 ? -4.871 5.552 15.851 1.00 60.59 193 GLU A O 1
ATOM 1642 N N . THR A 1 194 ? -4.414 6.663 17.756 1.00 53.91 194 THR A N 1
ATOM 1643 C CA . THR A 1 194 ? -3.416 7.586 17.198 1.00 53.91 194 THR A CA 1
ATOM 1644 C C . THR A 1 194 ? -2.013 6.973 17.170 1.00 53.91 194 THR A C 1
ATOM 1646 O O . THR A 1 194 ? -1.105 7.550 16.581 1.00 53.91 194 THR A O 1
ATOM 1649 N N . THR A 1 195 ? -1.828 5.802 17.789 1.00 49.06 195 THR A N 1
ATOM 1650 C CA . THR A 1 195 ? -0.562 5.062 17.857 1.00 49.06 195 THR A CA 1
ATOM 1651 C C . THR A 1 195 ? -0.609 3.829 16.936 1.00 49.06 195 THR A C 1
ATOM 1653 O O . THR A 1 195 ? -1.634 3.146 16.915 1.00 49.06 195 THR A O 1
ATOM 1656 N N . PRO A 1 196 ? 0.475 3.493 16.204 1.00 45.69 196 PRO A N 1
ATOM 1657 C CA . PRO A 1 196 ? 0.528 2.337 15.306 1.00 45.69 196 PRO A CA 1
ATOM 1658 C C . PRO A 1 196 ? 0.160 0.967 15.950 1.00 45.69 196 PRO A C 1
ATOM 1660 O O . PRO A 1 196 ? 0.912 0.432 16.755 1.00 45.69 196 PRO A O 1
ATOM 1663 N N . LEU A 1 197 ? -0.942 0.324 15.528 1.00 43.78 197 LEU A N 1
ATOM 1664 C CA . LEU A 1 197 ? -1.439 -1.023 15.887 1.00 43.78 197 LEU A CA 1
ATOM 1665 C C . LEU A 1 197 ? -0.439 -2.148 15.624 1.00 43.78 197 LEU A C 1
ATOM 1667 O O . LEU A 1 197 ? -0.527 -3.226 16.207 1.00 43.78 197 LEU A O 1
ATOM 1671 N N . VAL A 1 198 ? 0.469 -1.926 14.684 1.00 38.25 198 VAL A N 1
ATOM 1672 C CA . VAL A 1 198 ? 1.724 -2.656 14.609 1.00 38.25 198 VAL A CA 1
ATOM 1673 C C . VAL A 1 198 ? 2.758 -1.625 14.962 1.00 38.25 198 VAL A C 1
ATOM 1675 O O . VAL A 1 198 ? 2.891 -0.658 14.213 1.00 38.25 198 VAL A O 1
ATOM 1678 N N . GLN A 1 199 ? 3.459 -1.838 16.078 1.00 35.72 199 GLN A N 1
ATOM 1679 C CA . GLN A 1 199 ? 4.729 -1.161 16.272 1.00 35.72 199 GLN A CA 1
ATOM 1680 C C . GLN A 1 199 ? 5.506 -1.375 14.974 1.00 35.72 199 GLN A C 1
ATOM 1682 O O . GLN A 1 199 ? 5.660 -2.540 14.573 1.00 35.72 199 GLN A O 1
ATOM 1687 N N . PRO A 1 200 ? 5.890 -0.298 14.263 1.00 34.09 200 PRO A N 1
ATOM 1688 C CA . PRO A 1 200 ? 6.800 -0.430 13.142 1.00 34.09 200 PRO A CA 1
ATOM 1689 C C . PRO A 1 200 ? 7.920 -1.339 13.640 1.00 34.09 200 PRO A C 1
ATOM 1691 O O . PRO A 1 200 ? 8.392 -1.148 14.760 1.00 34.09 200 PRO A O 1
ATOM 1694 N N . SER A 1 201 ? 8.277 -2.387 12.895 1.00 38.34 201 SER A N 1
ATOM 1695 C CA . SER A 1 201 ? 9.541 -3.066 13.175 1.00 38.34 201 SER A CA 1
ATOM 1696 C C . SER A 1 201 ? 10.578 -1.962 13.139 1.00 38.34 201 SER A C 1
ATOM 1698 O O . SER A 1 201 ? 10.775 -1.486 12.030 1.00 38.34 201 SER A O 1
ATOM 1700 N N . GLU A 1 202 ? 11.070 -1.511 14.301 1.00 44.72 202 GLU A N 1
ATOM 1701 C CA . GLU A 1 202 ? 11.798 -0.252 14.524 1.00 44.72 202 GLU A CA 1
ATOM 1702 C C . GLU A 1 202 ? 12.552 0.174 13.260 1.00 44.72 202 GLU A C 1
ATOM 1704 O O . GLU A 1 202 ? 13.708 -0.194 13.048 1.00 44.72 202 GLU A O 1
ATOM 1709 N N . GLU A 1 203 ? 11.861 0.862 12.346 1.00 48.69 203 GLU A N 1
ATOM 1710 C CA . GLU A 1 203 ? 12.482 1.347 11.125 1.00 48.69 203 GLU A CA 1
ATOM 1711 C C . GLU A 1 203 ? 13.098 2.640 11.602 1.00 48.69 203 GLU A C 1
ATOM 1713 O O . GLU A 1 203 ? 12.463 3.692 11.608 1.00 48.69 203 GLU A O 1
ATOM 1718 N N . LEU A 1 204 ? 14.303 2.495 12.151 1.00 65.38 204 LEU A N 1
ATOM 1719 C CA . LEU A 1 204 ? 15.119 3.611 12.570 1.00 65.38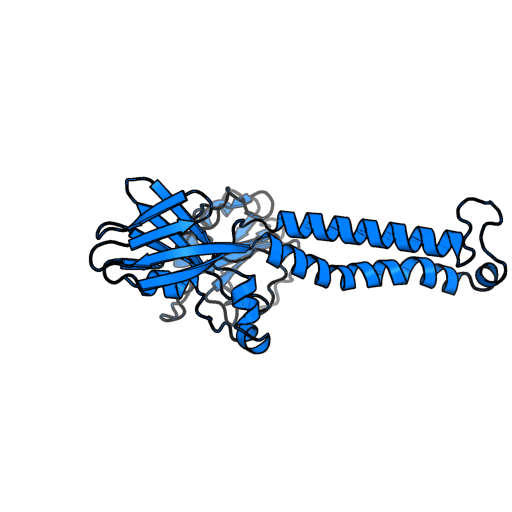 204 LEU A CA 1
ATOM 1720 C C . LEU A 1 204 ? 15.284 4.509 11.348 1.00 65.38 204 LEU A C 1
ATOM 1722 O O . LEU A 1 204 ? 15.892 4.121 10.346 1.00 65.38 204 LEU A O 1
ATOM 1726 N N . LEU A 1 205 ? 14.706 5.700 11.428 1.00 69.81 205 LEU A N 1
ATOM 1727 C CA . LEU A 1 205 ? 15.004 6.776 10.509 1.00 69.81 205 LEU A CA 1
ATOM 1728 C C . LEU A 1 205 ? 16.407 7.266 10.862 1.00 69.81 205 LEU A C 1
ATOM 1730 O O . LEU A 1 205 ? 16.665 7.655 11.995 1.00 69.81 205 LEU A O 1
ATOM 1734 N N . TRP A 1 206 ? 17.317 7.240 9.899 1.00 78.62 206 TRP A N 1
ATOM 1735 C CA . TRP A 1 206 ? 18.659 7.781 10.084 1.00 78.62 206 TRP A CA 1
ATOM 1736 C C . TRP A 1 206 ? 18.720 9.181 9.485 1.00 78.62 206 TRP A C 1
ATOM 1738 O O . TRP A 1 206 ? 18.372 9.343 8.318 1.00 78.62 206 TRP A O 1
ATOM 1748 N N . ILE A 1 207 ? 19.156 10.169 10.268 1.00 77.25 207 ILE A N 1
ATOM 1749 C CA . ILE A 1 207 ? 19.500 11.521 9.803 1.00 77.25 207 ILE A CA 1
ATOM 1750 C C . ILE A 1 207 ? 20.979 11.737 10.106 1.00 77.25 207 ILE A C 1
ATOM 1752 O O . ILE A 1 207 ? 21.388 11.793 11.268 1.00 77.25 207 ILE A O 1
ATOM 1756 N N . GLY A 1 208 ? 21.792 11.773 9.049 1.00 80.81 208 GLY A N 1
ATOM 1757 C CA . GLY A 1 208 ? 23.232 11.572 9.179 1.00 80.81 208 GLY A CA 1
ATOM 1758 C C . GLY A 1 208 ? 23.533 10.255 9.906 1.00 80.81 208 GLY A C 1
ATOM 1759 O O . GLY A 1 208 ? 23.069 9.187 9.506 1.00 80.81 208 GLY A O 1
ATOM 1760 N N . GLU A 1 209 ? 24.278 10.341 11.006 1.00 86.25 209 GLU A N 1
ATOM 1761 C CA . GLU A 1 209 ? 24.613 9.206 11.882 1.00 86.25 209 GLU A CA 1
ATOM 1762 C C . GLU A 1 209 ? 23.634 9.012 13.060 1.00 86.25 209 GLU A C 1
ATOM 1764 O O . GLU A 1 209 ? 23.830 8.124 13.891 1.00 86.25 209 GLU A O 1
ATOM 1769 N N . VAL A 1 210 ? 22.584 9.835 13.166 1.00 87.38 210 VAL A N 1
ATOM 1770 C CA . VAL A 1 210 ? 21.631 9.797 14.285 1.00 87.38 210 VAL A CA 1
ATOM 1771 C C . VAL A 1 210 ? 20.448 8.897 13.944 1.00 87.38 210 VAL A C 1
ATOM 1773 O O . VAL A 1 210 ? 19.752 9.124 12.957 1.00 87.38 210 VAL A O 1
ATOM 1776 N N . ALA A 1 211 ? 20.205 7.892 14.787 1.00 83.12 211 ALA A N 1
ATOM 1777 C CA . ALA A 1 211 ? 19.053 7.004 14.684 1.00 83.12 211 ALA A CA 1
ATOM 1778 C C . ALA A 1 211 ? 17.836 7.592 15.411 1.00 83.12 211 ALA A C 1
ATOM 1780 O O . ALA A 1 211 ? 17.930 7.999 16.570 1.00 83.12 211 ALA A O 1
ATOM 1781 N N . ILE A 1 212 ? 16.690 7.590 14.740 1.00 78.88 212 ILE A N 1
ATOM 1782 C CA . ILE A 1 212 ? 15.427 8.153 15.210 1.00 78.88 212 ILE A CA 1
ATOM 1783 C C . ILE A 1 212 ? 14.370 7.055 15.178 1.00 78.88 212 ILE A C 1
ATOM 1785 O O . ILE A 1 212 ? 14.068 6.491 14.125 1.00 78.88 212 ILE A O 1
ATOM 1789 N N . THR A 1 213 ? 13.764 6.795 16.329 1.00 74.38 213 THR A N 1
ATOM 1790 C CA . THR A 1 213 ? 12.539 6.007 16.437 1.00 74.38 213 THR A CA 1
ATOM 1791 C C . THR A 1 213 ? 11.357 6.968 16.381 1.00 74.38 213 THR A C 1
ATOM 1793 O O . THR A 1 213 ? 11.128 7.745 17.313 1.00 74.38 213 THR A O 1
ATOM 1796 N N . THR A 1 214 ? 10.612 6.957 15.275 1.00 67.56 214 THR A N 1
ATOM 1797 C CA . THR A 1 214 ? 9.464 7.855 15.094 1.00 67.56 214 THR A CA 1
ATOM 1798 C C . THR A 1 214 ? 8.395 7.610 16.162 1.00 67.56 214 THR A C 1
ATOM 1800 O O . THR A 1 214 ? 8.092 6.478 16.534 1.00 67.56 214 THR A O 1
ATOM 1803 N N . GLY A 1 215 ? 7.837 8.691 16.702 1.00 56.31 215 GLY A N 1
ATOM 1804 C CA . GLY A 1 215 ? 6.891 8.678 17.816 1.00 56.31 215 GLY A CA 1
ATOM 1805 C C . GLY A 1 215 ? 7.528 8.551 19.206 1.00 56.31 215 GLY A C 1
ATOM 1806 O O . GLY A 1 215 ? 6.817 8.730 20.194 1.00 56.31 215 GLY A O 1
ATOM 1807 N N . GLU A 1 216 ? 8.840 8.307 19.306 1.00 73.75 216 GLU A N 1
ATOM 1808 C CA . GLU A 1 216 ? 9.544 8.118 20.584 1.00 73.75 216 GLU A CA 1
ATOM 1809 C C . GLU A 1 216 ? 10.716 9.090 20.770 1.00 73.75 216 GLU A C 1
ATOM 1811 O O . GLU A 1 216 ? 10.835 9.731 21.818 1.00 73.75 216 GLU A O 1
ATOM 1816 N N . THR A 1 217 ? 11.580 9.214 19.761 1.00 77.62 217 THR A N 1
ATOM 1817 C CA . THR A 1 217 ? 12.783 10.047 19.819 1.00 77.62 217 THR A CA 1
ATOM 1818 C C . THR A 1 217 ? 12.423 11.528 19.793 1.00 77.62 217 THR A C 1
ATOM 1820 O O . THR A 1 217 ? 11.608 11.977 18.986 1.00 77.62 217 THR A O 1
ATOM 1823 N N . LYS A 1 218 ? 13.056 12.300 20.679 1.00 89.88 218 LYS A N 1
ATOM 1824 C CA . LYS A 1 218 ? 12.914 13.753 20.761 1.00 89.88 218 LYS A CA 1
ATOM 1825 C C . LYS A 1 218 ? 14.107 14.461 20.108 1.00 89.88 218 LYS A C 1
ATOM 1827 O O . LYS A 1 218 ? 15.155 13.844 19.924 1.00 89.88 218 LYS A O 1
ATOM 1832 N N . PRO A 1 219 ? 13.970 15.751 19.761 1.00 88.44 219 PRO A N 1
ATOM 1833 C CA . PRO A 1 219 ? 15.022 16.508 19.076 1.00 88.44 219 PRO A CA 1
ATOM 1834 C C . PRO A 1 219 ? 16.324 16.700 19.863 1.00 88.44 219 PRO A C 1
ATOM 1836 O O . PRO A 1 219 ? 17.358 17.000 19.272 1.00 88.44 219 PRO A O 1
ATOM 1839 N N . ASP A 1 220 ? 16.294 16.523 21.183 1.00 90.38 220 ASP A N 1
ATOM 1840 C CA . ASP A 1 220 ? 17.473 16.582 22.056 1.00 90.38 220 ASP A CA 1
ATOM 1841 C C . ASP A 1 220 ? 18.530 15.519 21.713 1.00 90.38 220 ASP A C 1
ATOM 1843 O O . ASP A 1 220 ? 19.709 15.695 22.019 1.00 90.38 220 ASP A O 1
ATOM 1847 N N . ILE A 1 221 ? 18.154 14.462 20.987 1.00 89.88 221 ILE A N 1
ATOM 1848 C CA . ILE A 1 221 ? 19.096 13.477 20.445 1.00 89.88 221 ILE A CA 1
ATOM 1849 C C . ILE A 1 221 ? 20.193 14.118 19.575 1.00 89.88 221 ILE A C 1
ATOM 1851 O O . ILE A 1 221 ? 21.318 13.618 19.522 1.00 89.88 221 ILE A O 1
ATOM 1855 N N . PHE A 1 222 ? 19.899 15.252 18.929 1.00 92.06 222 PHE A N 1
ATOM 1856 C CA . PHE A 1 222 ? 20.859 15.975 18.098 1.00 92.06 222 PHE A CA 1
ATOM 1857 C C . PHE A 1 222 ? 21.832 16.839 18.909 1.00 92.06 222 PHE A C 1
ATOM 1859 O O . PHE A 1 222 ? 22.904 17.176 18.402 1.00 92.06 222 PHE A O 1
ATOM 1866 N N . ASP A 1 223 ? 21.532 17.168 20.170 1.00 88.81 223 ASP A N 1
ATOM 1867 C CA . ASP A 1 223 ? 22.371 18.055 20.991 1.00 88.81 223 ASP A CA 1
ATOM 1868 C C . ASP A 1 223 ? 23.768 17.462 21.257 1.00 88.81 223 ASP A C 1
ATOM 1870 O O . ASP A 1 223 ? 24.741 18.203 21.397 1.00 88.81 223 ASP A O 1
ATOM 1874 N N . GLY A 1 224 ? 23.883 16.128 21.260 1.00 86.25 224 GLY A N 1
ATOM 1875 C CA . GLY A 1 224 ? 25.148 15.393 21.380 1.00 86.25 224 GLY A CA 1
ATOM 1876 C C . GLY A 1 224 ? 25.808 15.002 20.052 1.00 86.25 224 GLY A C 1
ATOM 1877 O O . GLY A 1 224 ? 26.820 14.303 20.069 1.00 86.25 224 GLY A O 1
ATOM 1878 N N . SER A 1 225 ? 25.243 15.409 18.913 1.00 91.31 225 SER A N 1
ATOM 1879 C CA . SER A 1 225 ? 25.690 15.016 17.570 1.00 91.31 225 SER A CA 1
ATOM 1880 C C . SER A 1 225 ? 26.379 16.173 16.819 1.00 91.31 225 SER A C 1
ATOM 1882 O O . SER A 1 225 ? 26.263 17.334 17.232 1.00 91.31 225 SER A O 1
ATOM 1884 N N . PRO A 1 226 ? 27.049 15.908 15.677 1.00 93.12 226 PRO A N 1
ATOM 1885 C CA . PRO A 1 226 ? 27.532 16.954 14.769 1.00 93.12 226 PRO A CA 1
ATOM 1886 C C . PRO A 1 226 ? 26.424 17.830 14.169 1.00 93.12 226 PRO A C 1
ATOM 1888 O O . PRO A 1 226 ? 26.735 18.794 13.472 1.00 93.12 226 PRO A O 1
ATOM 1891 N N . TYR A 1 227 ? 25.154 17.517 14.426 1.00 94.31 227 TYR A N 1
ATOM 1892 C CA . TYR A 1 227 ? 23.997 18.167 13.832 1.00 94.31 227 TYR A CA 1
ATOM 1893 C C . TYR A 1 227 ? 23.194 18.968 14.859 1.00 94.31 227 TYR A C 1
ATOM 1895 O O . TYR A 1 227 ? 23.347 18.800 16.072 1.00 94.31 227 TYR A O 1
ATOM 1903 N N . TYR A 1 228 ? 22.336 19.861 14.378 1.00 93.88 228 TYR A N 1
ATOM 1904 C CA . TYR A 1 228 ? 21.355 20.575 15.189 1.00 93.88 228 TYR A CA 1
ATOM 1905 C C . TYR A 1 228 ? 20.056 20.768 14.410 1.00 93.88 228 TYR A C 1
ATOM 1907 O O . TYR A 1 228 ? 20.063 20.815 13.182 1.00 93.88 228 TYR A O 1
ATOM 1915 N N . VAL A 1 229 ? 18.948 20.891 15.134 1.00 90.38 229 VAL A N 1
ATOM 1916 C CA . VAL A 1 229 ? 17.643 21.215 14.551 1.00 90.38 229 VAL A CA 1
ATOM 1917 C C . VAL A 1 229 ? 17.514 22.731 14.440 1.00 90.38 229 VAL A C 1
ATOM 1919 O O . VAL A 1 229 ? 17.717 23.446 15.423 1.00 90.38 229 VAL A O 1
ATOM 1922 N N . ASP A 1 230 ? 17.200 23.212 13.244 1.00 87.94 230 ASP A N 1
ATOM 1923 C CA . ASP A 1 230 ? 16.993 24.620 12.933 1.00 87.94 230 ASP A CA 1
ATOM 1924 C C . ASP A 1 230 ? 15.529 25.011 13.166 1.00 87.94 230 ASP A C 1
ATOM 1926 O O . ASP A 1 230 ? 14.650 24.760 12.341 1.00 87.94 230 ASP A O 1
ATOM 1930 N N . TYR A 1 231 ? 15.270 25.620 14.323 1.00 87.06 231 TYR A N 1
ATOM 1931 C CA . TYR A 1 231 ? 13.937 26.070 14.730 1.00 87.06 231 TYR A CA 1
ATOM 1932 C C . TYR A 1 231 ? 13.586 27.483 14.244 1.00 87.06 231 TYR A C 1
ATOM 1934 O O . TYR A 1 231 ? 12.539 27.997 14.633 1.00 87.06 231 TYR A O 1
ATOM 1942 N N . GLN A 1 232 ? 14.442 28.147 13.455 1.00 79.38 232 GLN A N 1
ATOM 1943 C CA . GLN A 1 232 ? 14.219 29.553 13.094 1.00 79.38 232 GLN A CA 1
ATOM 1944 C C . GLN A 1 232 ? 13.026 29.732 12.150 1.00 79.38 232 GLN A C 1
ATOM 1946 O O . GLN A 1 232 ? 12.310 30.723 12.267 1.00 79.38 232 GLN A O 1
ATOM 1951 N N . ASN A 1 233 ? 12.778 28.756 11.271 1.00 69.12 233 ASN A N 1
ATOM 1952 C CA . ASN A 1 233 ? 11.695 28.787 10.289 1.00 69.12 233 ASN A CA 1
ATOM 1953 C C . ASN A 1 233 ? 10.979 27.426 10.216 1.00 69.12 233 ASN A C 1
ATOM 1955 O O . ASN A 1 233 ? 11.216 26.669 9.276 1.00 69.12 233 ASN A O 1
ATOM 1959 N N . PRO A 1 234 ? 10.133 27.076 11.203 1.00 74.81 234 PRO A N 1
ATOM 1960 C CA . PRO A 1 234 ? 9.323 25.868 11.122 1.00 74.81 234 PRO A CA 1
ATOM 1961 C C . PRO A 1 234 ? 8.349 25.974 9.941 1.00 74.81 234 PRO A C 1
ATOM 1963 O O . PRO A 1 234 ? 7.508 26.875 9.890 1.00 74.81 234 PRO A O 1
ATOM 1966 N N . GLU A 1 235 ? 8.464 25.055 8.987 1.00 70.44 235 GLU A N 1
ATOM 1967 C CA . GLU A 1 235 ? 7.639 25.031 7.784 1.00 70.44 235 GLU A CA 1
ATOM 1968 C C . GLU A 1 235 ? 6.399 24.171 8.023 1.00 70.44 235 GLU A C 1
ATOM 1970 O O . GLU A 1 235 ? 6.480 23.023 8.459 1.00 70.44 235 GLU A O 1
ATOM 1975 N N . ARG A 1 236 ? 5.221 24.727 7.743 1.00 69.25 236 ARG A N 1
ATOM 1976 C CA . ARG A 1 236 ? 3.978 23.955 7.744 1.00 69.25 236 ARG A CA 1
ATOM 1977 C C . ARG A 1 236 ? 3.751 23.354 6.373 1.00 69.25 236 ARG A C 1
ATOM 1979 O O . ARG A 1 236 ? 3.697 24.078 5.382 1.00 69.25 236 ARG A O 1
ATOM 1986 N N . VAL A 1 237 ? 3.526 22.048 6.339 1.00 60.09 237 VAL A N 1
ATOM 1987 C CA . VAL A 1 237 ? 3.229 21.343 5.095 1.00 60.09 237 VAL A CA 1
ATOM 1988 C C . VAL A 1 237 ? 1.776 21.608 4.699 1.00 60.09 237 VAL A C 1
ATOM 1990 O O . VAL A 1 237 ? 0.842 21.250 5.415 1.00 60.09 237 VAL A O 1
ATOM 1993 N N . GLU A 1 238 ? 1.555 22.252 3.551 1.00 51.88 238 GLU A N 1
ATOM 1994 C CA . GLU A 1 238 ? 0.202 22.584 3.093 1.00 51.88 238 GLU A CA 1
ATOM 1995 C C . GLU A 1 238 ? -0.648 21.314 2.900 1.00 51.88 238 GLU A C 1
ATOM 1997 O O . GLU A 1 238 ? -0.257 20.368 2.216 1.00 51.88 238 GLU A O 1
ATOM 2002 N N . GLY A 1 239 ? -1.837 21.294 3.510 1.00 49.34 239 GLY A N 1
ATOM 2003 C CA . GLY A 1 239 ? -2.772 20.169 3.416 1.00 49.34 239 GLY A CA 1
ATOM 2004 C C . GLY A 1 239 ? -2.458 18.979 4.329 1.00 49.34 239 GLY A C 1
ATOM 2005 O O . GLY A 1 239 ? -3.227 18.019 4.330 1.00 49.34 239 GLY A O 1
ATOM 2006 N N . VAL A 1 240 ? -1.392 19.042 5.136 1.00 56.44 240 VAL A N 1
ATOM 2007 C CA . VAL A 1 240 ? -1.018 18.000 6.103 1.00 56.44 240 VAL A CA 1
ATOM 2008 C C . VAL A 1 240 ? -0.876 18.637 7.493 1.00 56.44 240 VAL A C 1
ATOM 2010 O O . VAL A 1 240 ? -0.277 19.702 7.607 1.00 56.44 240 VAL A O 1
ATOM 2013 N N . PRO A 1 241 ? -1.404 18.033 8.575 1.00 64.88 241 PRO A N 1
ATOM 2014 C CA . PRO A 1 241 ? -1.216 18.542 9.934 1.00 64.88 241 PRO A CA 1
ATOM 2015 C C . PRO A 1 241 ? 0.201 18.221 10.437 1.00 64.88 241 PRO A C 1
ATOM 2017 O O . PRO A 1 241 ? 0.386 17.432 11.364 1.00 64.88 241 PRO A O 1
ATOM 2020 N N . LEU A 1 242 ? 1.210 18.784 9.774 1.00 67.88 242 LEU A N 1
ATOM 2021 C CA . LEU A 1 242 ? 2.624 18.543 10.027 1.00 67.88 242 LEU A CA 1
ATOM 2022 C C . LEU A 1 242 ? 3.386 19.870 9.981 1.00 67.88 242 LEU A C 1
ATOM 2024 O O . LEU A 1 242 ? 3.232 20.663 9.051 1.00 67.88 242 LEU A O 1
ATOM 2028 N N . THR A 1 243 ? 4.218 20.086 10.995 1.00 74.00 243 THR A N 1
ATOM 2029 C CA . THR A 1 243 ? 5.221 21.154 11.015 1.00 74.00 243 THR A CA 1
ATOM 2030 C C . THR A 1 243 ? 6.600 20.517 10.969 1.00 74.00 243 THR A C 1
ATOM 2032 O O . THR A 1 243 ? 6.838 19.569 11.716 1.00 74.00 243 THR A O 1
ATOM 2035 N N . CYS A 1 244 ? 7.495 21.036 10.136 1.00 78.75 244 CYS A N 1
ATOM 2036 C CA . CYS A 1 244 ? 8.829 20.497 9.918 1.00 78.75 244 CYS A CA 1
ATOM 2037 C C . CYS A 1 244 ? 9.931 21.514 10.222 1.00 78.75 244 CYS A C 1
ATOM 2039 O O . CYS A 1 244 ? 9.746 22.721 10.074 1.00 78.75 244 CYS A O 1
ATOM 2041 N N . CYS A 1 245 ? 11.098 21.011 10.615 1.00 80.69 245 CYS A N 1
ATOM 2042 C CA . CYS A 1 245 ? 12.327 21.785 10.754 1.00 80.69 245 CYS A CA 1
ATOM 2043 C C . CYS A 1 245 ? 13.487 21.052 10.082 1.00 80.69 245 CYS A C 1
ATOM 2045 O O . CYS A 1 245 ? 13.585 19.822 10.142 1.00 80.69 245 CYS A O 1
ATOM 2047 N N . TYR A 1 246 ? 14.416 21.822 9.519 1.00 84.88 246 TYR A N 1
ATOM 2048 C CA . TYR A 1 246 ? 15.657 21.276 8.987 1.00 84.88 246 TYR A CA 1
ATOM 2049 C C . TYR A 1 246 ? 16.597 20.821 10.102 1.00 84.88 246 TYR A C 1
ATOM 2051 O O . TYR A 1 246 ? 16.648 21.390 11.192 1.00 84.88 246 TYR A O 1
ATOM 2059 N N . VAL A 1 247 ? 17.394 19.807 9.794 1.00 85.00 247 VAL A N 1
ATOM 2060 C CA . VAL A 1 247 ? 18.534 19.358 10.582 1.00 85.00 247 VAL A CA 1
ATOM 2061 C C . VAL A 1 247 ? 19.793 19.708 9.803 1.00 85.00 247 VAL A C 1
ATOM 2063 O O . VAL A 1 247 ? 19.972 19.272 8.666 1.00 85.00 247 VAL A O 1
ATOM 2066 N N . ARG A 1 248 ? 20.665 20.508 10.411 1.00 86.38 248 ARG A N 1
ATOM 2067 C CA . ARG A 1 248 ? 21.855 21.078 9.773 1.00 86.38 248 ARG A CA 1
ATOM 2068 C C . ARG A 1 248 ? 23.132 20.600 10.436 1.00 86.38 248 ARG A C 1
ATOM 2070 O O . ARG A 1 248 ? 23.148 20.264 11.622 1.00 86.38 248 ARG A O 1
ATOM 2077 N N . GLU A 1 249 ? 24.222 20.604 9.681 1.00 91.50 249 GLU A N 1
ATOM 2078 C CA . GLU A 1 249 ? 25.549 20.326 10.219 1.00 91.50 249 GLU A CA 1
ATOM 2079 C C . GLU A 1 249 ? 26.087 21.531 11.005 1.00 91.50 249 GLU A C 1
ATOM 2081 O O . GLU A 1 249 ? 26.080 22.667 10.539 1.00 91.50 249 GLU A O 1
ATOM 2086 N N . ARG A 1 250 ? 26.602 21.305 12.219 1.00 92.31 250 ARG A N 1
ATOM 2087 C CA . ARG A 1 250 ? 27.177 22.380 13.050 1.00 92.31 250 ARG A CA 1
ATOM 2088 C C . ARG A 1 250 ? 28.448 22.969 12.439 1.00 92.31 250 ARG A C 1
ATOM 2090 O O . ARG A 1 250 ? 28.744 24.139 12.660 1.00 92.31 250 ARG A O 1
ATOM 2097 N N . SER A 1 251 ? 29.219 22.147 11.726 1.00 92.25 251 SER A N 1
ATOM 2098 C CA . SER A 1 251 ? 30.456 22.547 11.043 1.00 92.25 251 SER A CA 1
ATOM 2099 C C . SER A 1 251 ? 30.179 23.357 9.769 1.00 92.25 251 SER A C 1
ATOM 2101 O O . SER A 1 251 ? 31.012 24.175 9.381 1.00 92.25 251 SER A O 1
ATOM 2103 N N . ASN A 1 252 ? 29.015 23.142 9.146 1.00 89.44 252 ASN A N 1
ATOM 2104 C CA . ASN A 1 252 ? 28.571 23.785 7.919 1.00 89.44 252 ASN A CA 1
ATOM 2105 C C . ASN A 1 252 ? 27.051 24.042 7.968 1.00 89.44 252 ASN A C 1
ATOM 2107 O O . ASN A 1 252 ? 26.278 23.201 7.509 1.00 89.44 252 ASN A O 1
ATOM 2111 N N . PRO A 1 253 ? 26.609 25.200 8.492 1.00 85.44 253 PRO A N 1
ATOM 2112 C CA . PRO A 1 253 ? 25.189 25.521 8.625 1.00 85.44 253 PRO A CA 1
ATOM 2113 C C . PRO A 1 253 ? 24.408 25.539 7.305 1.00 85.44 253 PRO A C 1
ATOM 2115 O O . PRO A 1 253 ? 23.192 25.395 7.330 1.00 85.44 253 PRO A O 1
ATOM 2118 N N . GLU A 1 254 ? 25.063 25.693 6.152 1.00 84.19 254 GLU A N 1
ATOM 2119 C CA . GLU A 1 254 ? 24.401 25.617 4.841 1.00 84.19 254 GLU A CA 1
ATOM 2120 C C . GLU A 1 254 ? 24.039 24.175 4.460 1.00 84.19 254 GLU A C 1
ATOM 2122 O O . GLU A 1 254 ? 23.139 23.955 3.657 1.00 84.19 254 GLU A O 1
ATOM 2127 N N . HIS A 1 255 ? 24.704 23.181 5.051 1.00 85.38 255 HIS A N 1
ATOM 2128 C CA . HIS A 1 255 ? 24.463 21.772 4.778 1.00 85.38 255 HIS A CA 1
ATOM 2129 C C . HIS A 1 255 ? 23.307 21.231 5.629 1.00 85.38 255 HIS A C 1
ATOM 2131 O O . HIS A 1 255 ? 23.387 21.152 6.859 1.00 85.38 255 HIS A O 1
ATOM 2137 N N . VAL A 1 256 ? 22.232 20.842 4.949 1.00 78.19 256 VAL A N 1
ATOM 2138 C CA . VAL A 1 256 ? 21.039 20.198 5.495 1.00 78.19 256 VAL A CA 1
ATOM 2139 C C . VAL A 1 256 ? 21.166 18.689 5.317 1.00 78.19 256 VAL A C 1
ATOM 2141 O O . VAL A 1 256 ? 21.185 18.174 4.201 1.00 78.19 256 VAL A O 1
ATOM 2144 N N . VAL A 1 257 ? 21.213 17.982 6.443 1.00 74.31 257 VAL A N 1
ATOM 2145 C CA . VAL A 1 257 ? 21.387 16.520 6.515 1.00 74.31 257 VAL A CA 1
ATOM 2146 C C . VAL A 1 257 ? 20.067 15.774 6.707 1.00 74.31 257 VAL A C 1
ATOM 2148 O O . VAL A 1 257 ? 20.003 14.543 6.672 1.00 74.31 257 VAL A O 1
ATOM 2151 N N . GLY A 1 258 ? 18.991 16.515 6.950 1.00 78.06 258 GLY A N 1
ATOM 2152 C CA . GLY A 1 258 ? 17.657 15.961 7.062 1.00 78.06 258 GLY A CA 1
ATOM 2153 C C . GLY A 1 258 ? 16.613 16.999 7.414 1.00 78.06 258 GLY A C 1
ATOM 2154 O O . GLY A 1 258 ? 16.908 18.168 7.636 1.00 78.06 258 GLY A O 1
ATOM 2155 N N . GLU A 1 259 ? 15.382 16.534 7.488 1.00 82.06 259 GLU A N 1
ATOM 2156 C CA . GLU A 1 259 ? 14.220 17.290 7.929 1.00 82.06 259 GLU A CA 1
ATOM 2157 C C . GLU A 1 259 ? 13.422 16.393 8.876 1.00 82.06 259 GLU A C 1
ATOM 2159 O O . GLU A 1 259 ? 13.290 15.188 8.638 1.00 82.06 259 GLU A O 1
ATOM 2164 N N . ILE A 1 260 ? 12.937 16.960 9.977 1.00 75.00 260 ILE A N 1
ATOM 2165 C CA . ILE A 1 260 ? 12.144 16.254 10.987 1.00 75.00 260 ILE A CA 1
ATOM 2166 C C . ILE A 1 260 ? 10.813 16.959 11.199 1.00 75.00 260 ILE A C 1
ATOM 2168 O O . ILE A 1 260 ? 10.749 18.187 11.169 1.00 75.00 260 ILE A O 1
ATOM 2172 N N . GLY A 1 261 ? 9.763 16.173 11.427 1.00 78.12 261 GLY A N 1
ATOM 2173 C CA . GLY A 1 261 ? 8.388 16.647 11.514 1.00 78.12 261 GLY A CA 1
ATOM 2174 C C . GLY A 1 261 ? 7.689 16.290 12.825 1.00 78.12 261 GLY A C 1
ATOM 2175 O O . GLY A 1 261 ? 7.909 15.224 13.412 1.00 78.12 261 GLY A O 1
ATOM 2176 N N . TRP A 1 262 ? 6.789 17.175 13.251 1.00 78.38 262 TRP A N 1
ATOM 2177 C CA . TRP A 1 262 ? 5.895 17.011 14.397 1.00 78.38 262 TRP A CA 1
ATOM 2178 C C . TRP A 1 262 ? 4.436 17.120 13.962 1.00 78.38 262 TRP A C 1
ATOM 2180 O O . TRP A 1 262 ? 4.102 17.915 13.082 1.00 78.38 262 TRP A O 1
ATOM 2190 N N . ALA A 1 263 ? 3.560 16.360 14.624 1.00 67.00 263 ALA A N 1
ATOM 2191 C CA . ALA A 1 263 ? 2.121 16.472 14.422 1.00 67.00 263 ALA A CA 1
ATOM 2192 C C . ALA A 1 263 ? 1.654 17.871 14.825 1.00 67.00 263 ALA A C 1
ATOM 2194 O O . ALA A 1 263 ? 1.945 18.328 15.932 1.00 67.00 263 ALA A O 1
ATOM 2195 N N . ASP A 1 264 ? 0.898 18.510 13.942 1.00 62.69 264 ASP A N 1
ATOM 2196 C CA . ASP A 1 264 ? 0.137 19.716 14.242 1.00 62.69 264 ASP A CA 1
ATOM 2197 C C . ASP A 1 264 ? -1.325 19.341 14.549 1.00 62.69 264 ASP A C 1
ATOM 2199 O O . ASP A 1 264 ? -1.800 18.268 14.165 1.00 62.69 264 ASP A O 1
ATOM 2203 N N . ASP A 1 265 ? -2.052 20.209 15.251 1.00 60.97 265 ASP A N 1
ATOM 2204 C CA . ASP A 1 265 ? -3.495 20.046 15.455 1.00 60.97 265 ASP A CA 1
ATOM 2205 C C . ASP A 1 265 ? -4.243 20.852 14.373 1.00 60.97 265 ASP A C 1
ATOM 2207 O O . ASP A 1 265 ? -4.223 22.087 14.404 1.00 60.97 265 ASP A O 1
ATOM 2211 N N . PRO A 1 266 ? -4.916 20.192 13.408 1.00 53.19 266 PRO A N 1
ATOM 2212 C CA . PRO A 1 266 ? -5.629 20.888 12.339 1.00 53.19 266 PRO A CA 1
ATOM 2213 C C . PRO A 1 266 ? -6.857 21.669 12.834 1.00 53.19 266 PRO A C 1
ATOM 2215 O O . PRO A 1 266 ? -7.326 22.562 12.129 1.00 53.19 266 PRO A O 1
ATOM 2218 N N . GLU A 1 267 ? -7.392 21.351 14.018 1.00 45.88 267 GLU A N 1
ATOM 2219 C CA . GLU A 1 267 ? -8.549 22.028 14.618 1.00 45.88 267 GLU A CA 1
ATOM 2220 C C . GLU A 1 267 ? -8.133 23.147 15.587 1.00 45.88 267 GLU A C 1
ATOM 2222 O O . GLU A 1 267 ? -8.864 24.128 15.748 1.00 45.88 267 GLU A O 1
ATOM 2227 N N . HIS A 1 268 ? -6.940 23.047 16.182 1.00 56.69 268 HIS A N 1
ATOM 2228 C CA . HIS A 1 268 ? -6.379 24.051 17.088 1.00 56.69 268 HIS A CA 1
ATOM 2229 C C . HIS A 1 268 ? -4.993 24.482 16.624 1.00 56.69 268 HIS A C 1
ATOM 2231 O O . HIS A 1 268 ? -3.981 24.045 17.168 1.00 56.69 268 HIS A O 1
ATOM 2237 N N . ILE A 1 269 ? -4.961 25.404 15.657 1.00 57.16 269 ILE A N 1
ATOM 2238 C CA . ILE A 1 269 ? -3.722 26.006 15.157 1.00 57.16 269 ILE A CA 1
ATOM 2239 C C . ILE A 1 269 ? -2.987 26.679 16.327 1.00 57.16 269 ILE A C 1
ATOM 2241 O O . ILE A 1 269 ? -3.286 27.813 16.709 1.00 57.16 269 ILE A O 1
ATOM 2245 N N . ARG A 1 270 ? -2.024 25.965 16.911 1.00 64.81 270 ARG A N 1
ATOM 2246 C CA . ARG A 1 270 ? -1.121 26.472 17.942 1.00 64.81 270 ARG A CA 1
ATOM 2247 C C . ARG A 1 270 ? 0.146 26.975 17.265 1.00 64.81 270 ARG A C 1
ATOM 2249 O O . ARG A 1 270 ? 0.559 26.446 16.237 1.00 64.81 270 ARG A O 1
ATOM 2256 N N . GLU A 1 271 ? 0.775 28.005 17.817 1.00 70.25 271 GLU A N 1
ATOM 2257 C CA . GLU A 1 271 ? 2.129 28.361 17.392 1.00 70.25 271 GLU A CA 1
ATOM 2258 C C . GLU A 1 271 ? 3.109 27.274 17.847 1.00 70.25 271 GLU A C 1
ATOM 2260 O O . GLU A 1 271 ? 3.215 26.965 19.040 1.00 70.25 271 GLU A O 1
ATOM 2265 N N . MET A 1 272 ? 3.808 26.682 16.881 1.00 72.38 272 MET A N 1
ATOM 2266 C CA . MET A 1 272 ? 4.820 25.654 17.107 1.00 72.38 272 MET A CA 1
ATOM 2267 C C . MET A 1 272 ? 6.142 26.320 17.498 1.00 72.38 272 MET A C 1
ATOM 2269 O O . MET A 1 272 ? 7.021 26.536 16.670 1.00 72.38 272 MET A O 1
ATOM 2273 N N . THR A 1 273 ? 6.250 26.713 18.768 1.00 82.88 273 THR A N 1
ATOM 2274 C CA . THR A 1 273 ? 7.452 27.361 19.313 1.00 82.88 273 THR A CA 1
ATOM 2275 C C . THR A 1 273 ? 8.595 26.363 19.509 1.00 82.88 273 THR A C 1
ATOM 2277 O O . THR A 1 273 ? 8.352 25.188 19.778 1.00 82.88 273 THR A O 1
ATOM 2280 N N . GLU A 1 274 ? 9.851 26.828 19.470 1.00 84.19 274 GLU A N 1
ATOM 2281 C CA . GLU A 1 274 ? 11.030 25.992 19.769 1.00 84.19 274 GLU A CA 1
ATOM 2282 C C . GLU A 1 274 ? 10.882 25.237 21.103 1.00 84.19 274 GLU A C 1
ATOM 2284 O O . GLU A 1 274 ? 11.146 24.037 21.182 1.00 84.19 274 GLU A O 1
ATOM 2289 N N . GLU A 1 275 ? 10.414 25.923 22.152 1.00 85.38 275 GLU A N 1
ATOM 2290 C CA . GLU A 1 275 ? 10.206 25.325 23.475 1.00 85.38 275 GLU A CA 1
ATOM 2291 C C . GLU A 1 275 ? 9.223 24.149 23.419 1.00 85.38 275 GLU A C 1
ATOM 2293 O O . GLU A 1 275 ? 9.433 23.139 24.086 1.00 85.38 275 GLU A O 1
ATOM 2298 N N . LEU A 1 276 ? 8.179 24.237 22.591 1.00 83.69 276 LEU A N 1
ATOM 2299 C CA . LEU A 1 276 ? 7.238 23.143 22.388 1.00 83.69 276 LEU A CA 1
ATOM 2300 C C . LEU A 1 276 ? 7.874 22.008 21.572 1.00 83.69 276 LEU A C 1
ATOM 2302 O O . LEU A 1 276 ? 7.841 20.855 22.004 1.00 83.69 276 LEU A O 1
ATOM 2306 N N . LEU A 1 277 ? 8.485 22.337 20.431 1.00 84.12 277 LEU A N 1
ATOM 2307 C CA . LEU A 1 277 ? 9.055 21.373 19.486 1.00 84.12 277 LEU A CA 1
ATOM 2308 C C . LEU A 1 277 ? 10.139 20.497 20.126 1.00 84.12 277 LEU A C 1
ATOM 2310 O O . LEU A 1 277 ? 10.128 19.280 19.947 1.00 84.12 277 LEU A O 1
ATOM 2314 N N . ARG A 1 278 ? 11.002 21.078 20.972 1.00 86.69 278 ARG A N 1
ATOM 2315 C CA . ARG A 1 278 ? 12.050 20.347 21.712 1.00 86.69 278 ARG A CA 1
ATOM 2316 C C . ARG A 1 278 ? 11.520 19.224 22.607 1.00 86.69 278 ARG A C 1
ATOM 2318 O O . ARG A 1 278 ? 12.254 18.287 22.908 1.00 86.69 278 ARG A O 1
ATOM 2325 N N . HIS A 1 279 ? 10.272 19.313 23.062 1.00 83.69 279 HIS A N 1
ATOM 2326 C CA . HIS A 1 279 ? 9.694 18.347 23.999 1.00 83.69 279 HIS A CA 1
ATOM 2327 C C . HIS A 1 279 ? 8.779 17.318 23.332 1.00 83.69 279 HIS A C 1
ATOM 2329 O O . HIS A 1 279 ? 8.441 16.316 23.980 1.00 83.69 279 HIS A O 1
ATOM 2335 N N . LEU A 1 280 ? 8.388 17.554 22.077 1.00 78.31 280 LEU A N 1
ATOM 2336 C CA . LEU A 1 280 ? 7.521 16.676 21.304 1.00 78.31 280 LEU A CA 1
ATOM 2337 C C . LEU A 1 280 ? 8.330 15.570 20.609 1.00 78.31 280 LEU A C 1
ATOM 2339 O O . LEU A 1 280 ? 9.441 15.824 20.140 1.00 78.31 280 LEU A O 1
ATOM 2343 N N . PRO A 1 281 ? 7.789 14.342 20.529 1.00 75.00 281 PRO A N 1
ATOM 2344 C CA . PRO A 1 281 ? 8.419 13.280 19.758 1.00 75.00 281 PRO A CA 1
ATOM 2345 C C . PRO A 1 281 ? 8.391 13.613 18.262 1.00 75.00 281 PRO A C 1
ATOM 2347 O O . PRO A 1 281 ? 7.397 14.136 17.755 1.00 75.00 281 PRO A O 1
ATOM 2350 N N . ILE A 1 282 ? 9.471 13.268 17.566 1.00 72.81 282 ILE A N 1
ATOM 2351 C CA . ILE A 1 282 ? 9.575 13.349 16.108 1.00 72.81 282 ILE A CA 1
ATOM 2352 C C . ILE A 1 282 ? 8.653 12.283 15.522 1.00 72.81 282 ILE A C 1
ATOM 2354 O O . ILE A 1 282 ? 8.822 11.105 15.829 1.00 72.81 282 ILE A O 1
ATOM 2358 N N . ILE A 1 283 ? 7.676 12.663 14.702 1.00 67.38 283 ILE A N 1
ATOM 2359 C CA . ILE A 1 283 ? 6.706 11.714 14.127 1.00 67.38 283 ILE A CA 1
ATOM 2360 C C . ILE A 1 283 ? 6.996 11.357 12.672 1.00 67.38 283 ILE A C 1
ATOM 2362 O O . ILE A 1 283 ? 6.495 10.345 12.189 1.00 67.38 283 ILE A O 1
ATOM 2366 N N . ASP A 1 284 ? 7.803 12.168 11.997 1.00 68.56 284 ASP A N 1
ATOM 2367 C CA . ASP A 1 284 ? 8.211 11.959 10.616 1.00 68.56 284 ASP A CA 1
ATOM 2368 C C . ASP A 1 284 ? 9.605 12.547 10.390 1.00 68.56 284 ASP A C 1
ATOM 2370 O O . ASP A 1 284 ? 10.082 13.377 11.168 1.00 68.56 284 ASP A O 1
ATOM 2374 N N . GLY A 1 285 ? 10.261 12.120 9.322 1.00 67.75 285 GLY A N 1
ATOM 2375 C CA . GLY A 1 285 ? 11.474 12.763 8.866 1.00 67.75 285 GLY A CA 1
ATOM 2376 C C . GLY A 1 285 ? 12.115 12.080 7.670 1.00 67.75 285 GLY A C 1
ATOM 2377 O O . GLY A 1 285 ? 11.832 10.933 7.307 1.00 67.75 285 GLY A O 1
ATOM 2378 N N . VAL A 1 286 ? 13.020 12.818 7.044 1.00 69.19 286 VAL A N 1
ATOM 2379 C CA . VAL A 1 286 ? 13.714 12.412 5.831 1.00 69.19 286 VAL A CA 1
ATOM 2380 C C . VAL A 1 286 ? 15.189 12.775 5.948 1.00 69.19 286 VAL A C 1
ATOM 2382 O O . VAL A 1 286 ? 15.543 13.866 6.380 1.00 69.19 286 VAL A O 1
ATOM 2385 N N . ALA A 1 287 ? 16.062 11.836 5.583 1.00 71.88 287 ALA A N 1
ATOM 2386 C CA . ALA A 1 287 ? 17.472 12.136 5.366 1.00 71.88 287 ALA A CA 1
ATOM 2387 C C . ALA A 1 287 ? 17.624 12.937 4.076 1.00 71.88 287 ALA A C 1
ATOM 2389 O O . ALA A 1 287 ? 17.105 12.532 3.030 1.00 71.88 287 ALA A O 1
ATOM 2390 N N . LEU A 1 288 ? 18.364 14.032 4.175 1.00 63.88 288 LEU A N 1
ATOM 2391 C CA . LEU A 1 288 ? 18.706 14.924 3.078 1.00 63.88 288 LEU A CA 1
ATOM 2392 C C . LEU A 1 288 ? 20.232 14.997 2.956 1.00 63.88 288 LEU A C 1
ATOM 2394 O O . LEU A 1 288 ? 20.962 14.543 3.836 1.00 63.88 288 LEU A O 1
ATOM 2398 N N . ASP A 1 289 ? 20.696 15.529 1.836 1.00 78.50 289 ASP A N 1
ATOM 2399 C CA . ASP A 1 289 ? 22.108 15.809 1.560 1.00 78.50 289 ASP A CA 1
ATOM 2400 C C . ASP A 1 289 ? 22.144 17.038 0.643 1.00 78.50 289 ASP A C 1
ATOM 2402 O O . ASP A 1 289 ? 22.438 16.959 -0.552 1.00 78.50 289 ASP A O 1
ATOM 2406 N N . GLU A 1 290 ? 21.657 18.163 1.175 1.00 70.25 290 GLU A N 1
ATOM 2407 C CA . GLU A 1 290 ? 21.407 19.387 0.412 1.00 70.25 290 GLU A CA 1
ATOM 2408 C C . GLU A 1 290 ? 22.196 20.567 0.976 1.00 70.25 290 GLU A C 1
ATOM 2410 O O . GLU A 1 290 ? 22.349 20.720 2.184 1.00 70.25 290 GLU A O 1
ATOM 2415 N N . VAL A 1 291 ? 22.681 21.439 0.093 1.00 74.56 291 VAL A N 1
ATOM 2416 C CA . VAL A 1 291 ? 23.291 22.715 0.482 1.00 74.56 291 VAL A CA 1
ATOM 2417 C C . VAL A 1 291 ? 22.272 23.812 0.208 1.00 74.56 291 VAL A C 1
ATOM 2419 O O . VAL A 1 291 ? 21.964 24.102 -0.948 1.00 74.56 291 VAL A O 1
ATOM 2422 N N . ILE A 1 292 ? 21.738 24.401 1.274 1.00 69.00 292 ILE A N 1
ATOM 2423 C CA . ILE A 1 292 ? 20.762 25.488 1.229 1.00 69.00 292 ILE A CA 1
ATOM 2424 C C . ILE A 1 292 ? 21.441 26.749 1.761 1.00 69.00 292 ILE A C 1
ATOM 2426 O O . ILE A 1 292 ? 21.727 26.848 2.958 1.00 69.00 292 ILE A O 1
ATOM 2430 N N . GLU A 1 293 ? 21.685 27.710 0.865 1.00 65.62 293 GLU A N 1
ATOM 2431 C CA . GLU A 1 293 ? 22.205 29.032 1.225 1.00 65.62 293 GLU A CA 1
ATOM 2432 C C . GLU A 1 293 ? 21.247 29.720 2.207 1.00 65.62 293 GLU A C 1
ATOM 2434 O O . GLU A 1 293 ? 20.040 29.820 1.965 1.00 65.62 293 GLU A O 1
ATOM 2439 N N . ILE A 1 294 ? 21.788 30.218 3.320 1.00 59.25 294 ILE A N 1
ATOM 2440 C CA . ILE A 1 294 ? 21.030 31.040 4.263 1.00 59.25 294 ILE A CA 1
ATOM 2441 C C . ILE A 1 294 ? 20.884 32.420 3.615 1.00 59.25 294 ILE A C 1
ATOM 2443 O O . ILE A 1 294 ? 21.816 33.225 3.611 1.00 59.25 294 ILE A O 1
ATOM 2447 N N . GLY A 1 295 ? 19.732 32.672 2.993 1.00 49.38 295 GLY A N 1
ATOM 2448 C CA . GLY A 1 295 ? 19.417 33.989 2.445 1.00 49.38 295 GLY A CA 1
ATOM 2449 C C . GLY A 1 295 ? 19.407 35.059 3.548 1.00 49.38 295 GLY A C 1
ATOM 2450 O O . GLY A 1 295 ? 19.103 34.742 4.696 1.00 49.38 295 GLY A O 1
ATOM 2451 N N . PRO A 1 296 ? 19.741 36.327 3.245 1.00 40.84 296 PRO A N 1
ATOM 2452 C CA . PRO A 1 296 ? 19.622 37.401 4.224 1.00 40.84 296 PRO A CA 1
ATOM 2453 C C . PRO A 1 296 ? 18.145 37.617 4.584 1.00 40.84 296 PRO A C 1
ATOM 2455 O O . PRO A 1 296 ? 17.328 37.880 3.699 1.00 40.84 296 PRO A O 1
ATOM 2458 N N . ASP A 1 297 ? 17.833 37.504 5.876 1.00 45.72 297 ASP A N 1
ATOM 2459 C CA . ASP A 1 297 ? 16.516 37.769 6.461 1.00 45.72 297 ASP A CA 1
ATOM 2460 C C . ASP A 1 297 ? 15.959 39.137 6.012 1.00 45.72 297 ASP A C 1
ATOM 2462 O O . ASP A 1 297 ? 16.670 40.149 6.051 1.00 45.72 297 ASP A O 1
ATOM 2466 N N . TYR A 1 298 ? 14.680 39.171 5.621 1.00 32.97 298 TYR A N 1
ATOM 2467 C CA . TYR A 1 298 ? 13.884 40.395 5.448 1.00 32.97 298 TYR A CA 1
ATOM 2468 C C . TYR A 1 298 ? 12.811 40.493 6.527 1.00 32.97 298 TYR A C 1
ATOM 2470 O O . TYR A 1 298 ? 12.121 39.476 6.758 1.00 32.97 298 TYR A O 1
#

Sequence (298 aa):
MKVMAFRYNRYHSTISLVILLGIFWIFGFLFWSWLINNYLGFHLDSYEGIAPFWRERIGWALVAAIVPPLIWMIVAVFPAKKIWLFWMEGQGRIEISRQDAVLYYGNRQIRFDQYTKISYQKVDFNIRASANGTHPIVYRYRIEQDGESYFFTESLRELYQKISFSVRIQEIRAESSLYQALMAIPFITMNYETTPLVQPSEELLWIGEVAITTGETKPDIFDGSPYYVDYQNPERVEGVPLTCCYVRERSNPEHVVGEIGWADDPEHIREMTEELLRHLPIIDGVALDEVIEIGPDY